Protein AF-A0A2V3PIK4-F1 (afdb_monomer)

Radius of gyration: 30.21 Å; Cα contacts (8 Å, |Δi|>4): 211; chains: 1; bounding box: 83×54×106 Å

Sequence (212 aa):
MTTNDSNKRKQQLPISPSSPLNPPKGDLRAKPRKQGIANPSPSGRLGGAHSSPSGRSGGAERLGGAAYTDIITTYLNNNNIPFCRQGVNKPLCILFEIGTATIYCLFDITEKMIMNWSLLSWAVPESRKAAITNLLTGINSGLKDGMFCVDEQTGCVAFSRTYMPPQDKAPDRQSIENFCRDVLEAMPLYHDKIWNIAFGSKNMRYKANVAR

Secondary structure (DSSP, 8-state):
-----------PPPPP-----PPP-----PPPPPP----------------------------HHHHHHHHHHHHHHHTT--EEE-STTSPEEEEEEETTEEEEEEEEE-SS-EEEEEEEEEEPPHHHHHHHHHHHHHHHTT-SS-EEEE-TTT-EEEEEEEE-PPTT----HHHHHHHHHHHHHHHHHHHHHHHHHHH-STT---------

pLDDT: mean 75.11, std 24.86, range [29.56, 98.5]

Nearest PDB structures (foldseek):
  2plg-assembly1_A  TM=6.518E-01  e=2.073E-04  Synechococcus elongatus
  3kxy-assembly1_G  TM=6.871E-01  e=8.624E-04  Pseudomonas aeruginosa
  2plg-assembly1_B  TM=6.640E-01  e=6.800E-04  Synechococcus elongatus
  4g6t-assembly1_A  TM=6.400E-01  e=5.436E-03  Pseudomonas syringae pv. tomato str. DC3000
  8q8o-assembly1_A-2  TM=5.501E-01  e=2.512E-03  Pseudomonas aeruginosa UCBPP-PA14

Mean predicted aligned error: 16.13 Å

Foldseek 3Di:
DDDDDDDDDDDDDDDDDDDDDDDDDDDDDDDDDDDDDDDDDDDDDDDDDDDDDDDPPDDPPLCQQVVLVVLLVVLCVVVVFDWDDPDDQGWIWGWDDAQPWIKTWTWRTDSFKTKIKIWIPDAFPPVLQVVLQVVQVVVVVPDPFWGWDQDPPRNTIMIMGMDGDDPPDHDDSVVSSVVSVCRVVVCNVCVVVSCCSRPNDPDDPDDDPPPD

Solvent-accessible surface area (backbone atoms only — not comparable to full-atom values): 13938 Å² total; per-residue (Å²): 134,84,90,88,79,89,87,88,80,88,81,82,85,84,81,87,84,90,83,85,84,81,80,85,86,77,88,76,83,87,78,86,80,82,87,86,82,89,85,84,86,88,89,87,88,82,87,85,84,88,80,89,73,96,69,83,81,72,79,84,63,86,50,40,28,64,52,52,48,54,50,50,53,50,50,32,57,79,68,73,49,69,68,48,64,82,51,98,88,43,45,40,39,31,69,52,77,56,94,95,41,40,37,45,35,36,39,44,66,42,64,67,37,40,37,39,45,32,34,45,74,53,58,55,47,77,96,32,42,69,62,50,51,54,50,34,53,61,50,42,75,71,46,93,69,54,45,54,48,67,38,84,87,70,37,13,47,31,40,36,41,73,49,68,72,63,86,98,54,75,89,55,62,68,62,52,52,49,50,52,50,54,61,70,45,50,58,68,75,46,41,66,63,54,46,36,66,60,73,47,79,88,76,81,84,82,75,88,80,76,83,127

Organism: NCBI:txid1605892

Structure (mmCIF, N/CA/C/O backbone):
data_AF-A0A2V3PIK4-F1
#
_entry.id   AF-A0A2V3PIK4-F1
#
loop_
_atom_site.group_PDB
_atom_site.id
_atom_site.type_symbol
_atom_site.label_atom_id
_atom_site.label_alt_id
_atom_site.label_comp_id
_atom_site.label_asym_id
_atom_site.label_entity_id
_atom_site.label_seq_id
_atom_site.pdbx_PDB_ins_code
_atom_site.Cartn_x
_atom_site.Cartn_y
_atom_site.Cartn_z
_atom_site.occupancy
_atom_site.B_iso_or_equiv
_atom_site.auth_seq_id
_atom_site.auth_comp_id
_atom_site.auth_asym_id
_atom_site.auth_atom_id
_atom_site.pdbx_PDB_model_num
ATOM 1 N N . MET A 1 1 ? -38.891 11.769 63.526 1.00 38.78 1 MET A N 1
ATOM 2 C CA . MET A 1 1 ? -38.020 11.964 64.704 1.00 38.78 1 MET A CA 1
ATOM 3 C C . MET A 1 1 ? -36.682 11.294 64.412 1.00 38.78 1 MET A C 1
ATOM 5 O O . MET A 1 1 ? -36.718 10.162 63.951 1.00 38.78 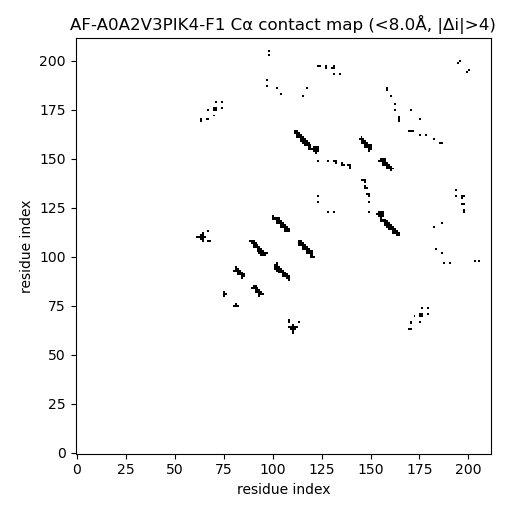1 MET A O 1
ATOM 9 N N . THR A 1 2 ? -35.587 12.052 64.613 1.00 45.00 2 THR A N 1
ATOM 10 C CA . THR A 1 2 ? -34.136 11.701 64.652 1.00 45.00 2 THR A CA 1
ATOM 11 C C . THR A 1 2 ? -33.536 10.996 63.416 1.00 45.00 2 THR A C 1
ATOM 13 O O . THR A 1 2 ? -33.843 9.835 63.191 1.00 45.00 2 THR A O 1
ATOM 16 N N . THR A 1 3 ? -32.852 11.642 62.452 1.00 41.44 3 THR A N 1
ATOM 17 C CA . THR A 1 3 ? -31.523 12.332 62.391 1.00 41.44 3 THR A CA 1
ATOM 18 C C . THR A 1 3 ? -30.280 11.465 62.647 1.00 41.44 3 THR A C 1
ATOM 20 O O . THR A 1 3 ? -30.269 10.700 63.605 1.00 41.44 3 THR A O 1
ATOM 23 N N . ASN A 1 4 ? -29.243 11.728 61.823 1.00 42.28 4 ASN A N 1
ATOM 24 C CA . ASN A 1 4 ? -27.796 11.418 61.923 1.00 42.28 4 ASN A CA 1
ATOM 25 C C . ASN A 1 4 ? -27.281 10.318 60.971 1.00 42.28 4 ASN A C 1
ATOM 27 O O . ASN A 1 4 ? -27.885 9.264 60.852 1.00 42.28 4 ASN A O 1
ATOM 31 N N . ASP A 1 5 ? -26.141 10.447 60.288 1.00 41.03 5 ASP A N 1
ATOM 32 C CA . ASP A 1 5 ? -25.259 11.588 60.025 1.00 41.03 5 ASP A CA 1
ATOM 33 C C . ASP A 1 5 ? -24.268 11.202 58.908 1.00 41.03 5 ASP A C 1
ATOM 35 O O . ASP A 1 5 ? -23.841 10.056 58.789 1.00 41.03 5 ASP A O 1
ATOM 39 N N . SER A 1 6 ? -23.912 12.205 58.112 1.00 41.25 6 SER A N 1
ATOM 40 C CA . SER A 1 6 ? -22.596 12.515 57.543 1.00 41.25 6 SER A CA 1
ATOM 41 C C . SER A 1 6 ? -21.506 11.432 57.432 1.00 41.25 6 SER A C 1
ATOM 43 O O . SER A 1 6 ? -20.895 11.038 58.421 1.00 41.25 6 SER A O 1
ATOM 45 N N . ASN A 1 7 ? -21.037 11.182 56.199 1.00 49.88 7 ASN A N 1
ATOM 46 C CA . ASN A 1 7 ? -19.590 11.262 55.955 1.00 49.88 7 ASN A CA 1
ATOM 47 C C . ASN A 1 7 ? -19.233 11.622 54.500 1.00 49.88 7 ASN A C 1
ATOM 49 O O . ASN A 1 7 ? -19.211 10.791 53.594 1.00 49.88 7 ASN A O 1
ATOM 53 N N . LYS A 1 8 ? -18.921 12.908 54.300 1.00 48.25 8 LYS A N 1
ATOM 54 C CA . LYS A 1 8 ? -18.218 13.449 53.133 1.00 48.25 8 LYS A CA 1
ATOM 55 C C . LYS A 1 8 ? -16.725 13.158 53.299 1.00 48.25 8 LYS A C 1
ATOM 57 O O . LYS A 1 8 ? -16.105 13.711 54.202 1.00 48.25 8 LYS A O 1
ATOM 62 N N . ARG A 1 9 ? -16.109 12.410 52.383 1.00 55.47 9 ARG A N 1
ATOM 63 C CA . ARG A 1 9 ? -14.652 12.463 52.176 1.00 55.47 9 ARG A CA 1
ATOM 64 C C . ARG A 1 9 ? -14.349 13.067 50.812 1.00 55.47 9 ARG A C 1
ATOM 66 O O . ARG A 1 9 ? -14.446 12.409 49.785 1.00 55.47 9 ARG A O 1
ATOM 73 N N . LYS A 1 10 ? -13.983 14.350 50.842 1.00 51.62 10 LYS A N 1
ATOM 74 C CA . LYS A 1 10 ? -13.190 15.010 49.803 1.00 51.62 10 LYS A CA 1
ATOM 75 C C . LYS A 1 10 ? -11.751 14.510 49.956 1.00 51.62 10 LYS A C 1
ATOM 77 O O . LYS A 1 10 ? -11.203 14.627 51.049 1.00 51.62 10 LYS A O 1
ATOM 82 N N . GLN A 1 11 ? -11.146 13.986 48.896 1.00 54.91 11 GLN A N 1
ATOM 83 C CA . GLN A 1 11 ? -9.692 13.855 48.818 1.00 54.91 11 GLN A CA 1
ATOM 84 C C . GLN A 1 11 ? -9.170 14.829 47.764 1.00 54.91 11 GLN A C 1
ATOM 86 O O . GLN A 1 11 ? -9.671 14.891 46.644 1.00 54.91 11 GLN A O 1
ATOM 91 N N . GLN A 1 12 ? -8.231 15.655 48.215 1.00 48.88 12 GLN A N 1
ATOM 92 C CA . GLN A 1 12 ? -7.522 16.681 47.467 1.00 48.88 12 GLN A CA 1
ATOM 93 C C . GLN A 1 12 ? -6.466 16.053 46.551 1.00 48.88 12 GLN A C 1
ATOM 95 O O . GLN A 1 12 ? -5.819 15.072 46.911 1.00 48.88 12 GLN A O 1
ATOM 100 N N . LEU A 1 13 ? -6.279 16.679 45.390 1.00 48.38 13 LEU A N 1
ATOM 101 C CA . LEU A 1 13 ? -5.136 16.501 44.497 1.00 48.38 13 LEU A CA 1
ATOM 102 C C . LEU A 1 13 ? -3.871 17.116 45.123 1.00 48.38 13 LEU A C 1
ATOM 104 O O . LEU A 1 13 ? -3.949 18.250 45.606 1.00 48.38 13 LEU A O 1
ATOM 108 N N . PRO A 1 14 ? -2.703 16.457 45.053 1.00 52.22 14 PRO A N 1
ATOM 109 C CA . PRO A 1 14 ? -1.425 17.128 45.207 1.00 52.22 14 PRO A CA 1
ATOM 110 C C . PRO A 1 14 ? -0.894 17.655 43.865 1.00 52.22 14 PRO A C 1
ATOM 112 O O . PRO A 1 14 ? -1.019 17.039 42.809 1.00 52.22 14 PRO A O 1
ATOM 115 N N . ILE A 1 15 ? -0.318 18.846 43.973 1.00 46.00 15 ILE A N 1
ATOM 116 C CA . ILE A 1 15 ? 0.220 19.727 42.941 1.00 46.00 15 ILE A CA 1
ATOM 117 C C . ILE A 1 15 ? 1.664 19.294 42.618 1.00 46.00 15 ILE A C 1
ATOM 119 O O . ILE A 1 15 ? 2.383 18.821 43.497 1.00 46.00 15 ILE A O 1
ATOM 123 N N . 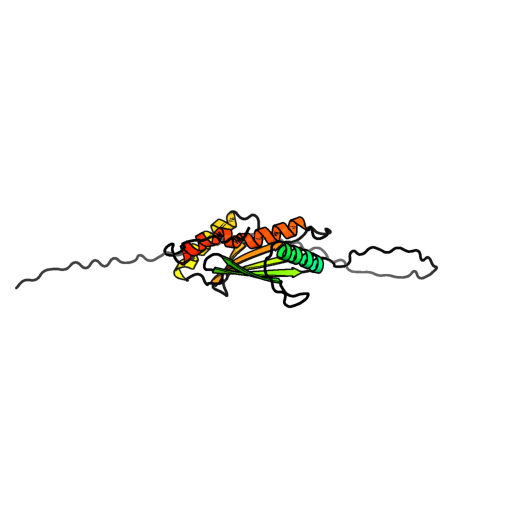SER A 1 16 ? 2.074 19.461 41.360 1.00 42.72 16 SER A N 1
ATOM 124 C CA . SER A 1 16 ? 3.407 19.181 40.802 1.00 42.72 16 SER A CA 1
ATOM 125 C C . SER A 1 16 ? 4.567 19.897 41.514 1.00 42.72 16 SER A C 1
ATOM 127 O O . SER A 1 16 ? 4.373 20.971 42.087 1.00 42.72 16 SER A O 1
ATOM 129 N N . PRO A 1 17 ? 5.808 19.428 41.283 1.00 48.41 17 PRO A N 1
ATOM 130 C CA . PRO A 1 17 ? 6.870 20.364 40.937 1.00 48.41 17 PRO A CA 1
ATOM 131 C C . PRO A 1 17 ? 7.578 20.031 39.616 1.00 48.41 17 PRO A C 1
ATOM 133 O O . PRO A 1 17 ? 7.911 18.897 39.284 1.00 48.41 17 PRO A O 1
ATOM 136 N N . SER A 1 18 ? 7.801 21.113 38.885 1.00 47.34 18 SER A N 1
ATOM 137 C CA . SER A 1 18 ? 8.623 21.326 37.701 1.00 47.34 18 SER A CA 1
ATOM 138 C C . SER A 1 18 ? 10.103 20.979 37.886 1.00 47.34 18 SER A C 1
ATOM 140 O O . SER A 1 18 ? 10.694 21.349 38.899 1.00 47.34 18 SER A O 1
ATOM 142 N N . SER A 1 19 ? 10.735 20.427 36.843 1.00 46.59 19 SER A N 1
ATOM 143 C CA . SER A 1 19 ? 12.128 20.742 36.479 1.00 46.59 19 SER A CA 1
ATOM 144 C C . SER A 1 19 ? 12.433 20.382 35.012 1.00 46.59 19 SER A C 1
ATOM 146 O O . SER A 1 19 ? 12.148 19.258 34.596 1.00 46.59 19 SER A O 1
ATOM 148 N N . PRO A 1 20 ? 13.014 21.308 34.225 1.00 42.34 20 PRO A N 1
ATOM 149 C CA . PRO A 1 20 ? 13.503 21.051 32.875 1.00 42.34 20 PRO A CA 1
ATOM 150 C C . PRO A 1 20 ? 14.949 20.530 32.906 1.00 42.34 20 PRO A C 1
ATOM 152 O O . PRO A 1 20 ? 15.829 21.159 33.493 1.00 42.34 20 PRO A O 1
ATOM 155 N N . LEU A 1 21 ? 15.219 19.407 32.235 1.00 41.72 21 LEU A N 1
ATOM 156 C CA . LEU A 1 21 ? 16.585 18.972 31.936 1.00 41.72 21 LEU A CA 1
ATOM 157 C C . LEU A 1 21 ? 17.027 19.553 30.587 1.00 41.72 21 LEU A C 1
ATOM 159 O O . LEU A 1 21 ? 16.578 19.111 29.532 1.00 41.72 21 LEU A O 1
ATOM 163 N N . ASN A 1 22 ? 17.950 20.513 30.631 1.00 45.81 22 ASN A N 1
ATOM 164 C CA . ASN A 1 22 ? 18.823 20.821 29.501 1.00 45.81 22 ASN A CA 1
ATOM 165 C C . ASN A 1 22 ? 19.974 19.802 29.462 1.00 45.81 22 ASN A C 1
ATOM 167 O O . ASN A 1 22 ? 20.659 19.645 30.474 1.00 45.81 22 ASN A O 1
ATOM 171 N N . PRO A 1 23 ? 20.281 19.191 28.308 1.00 48.91 23 PRO A N 1
ATOM 172 C CA . PRO A 1 23 ? 21.616 18.681 28.029 1.00 48.91 23 PRO A CA 1
ATOM 173 C C . PRO A 1 23 ? 22.506 19.753 27.353 1.00 48.91 23 PRO A C 1
ATOM 175 O O . PRO A 1 23 ? 22.003 20.654 26.675 1.00 48.91 23 PRO A O 1
ATOM 178 N N . PRO A 1 24 ? 23.836 19.681 27.545 1.00 48.00 24 PRO A N 1
ATOM 179 C CA . PRO A 1 24 ? 24.784 20.731 27.178 1.00 48.00 24 PRO A CA 1
ATOM 180 C C . PRO A 1 24 ? 25.020 20.810 25.664 1.00 48.00 24 PRO A C 1
ATOM 182 O O . PRO A 1 24 ? 25.289 19.804 25.008 1.00 48.00 24 PRO A O 1
ATOM 185 N N . LYS A 1 25 ? 25.008 22.030 25.111 1.00 42.44 25 LYS A N 1
ATOM 186 C CA . LYS A 1 25 ? 25.596 22.312 23.795 1.00 42.44 25 LYS A CA 1
ATOM 187 C C . LYS A 1 25 ? 27.111 22.411 23.957 1.00 42.44 25 LYS A C 1
ATOM 189 O O . LYS A 1 25 ? 27.622 23.415 24.440 1.00 42.44 25 LYS A O 1
ATOM 194 N N . GLY A 1 26 ? 27.808 21.343 23.584 1.00 36.56 26 GLY A N 1
ATOM 195 C CA . GLY A 1 26 ? 29.249 21.365 23.374 1.00 36.56 26 GLY A CA 1
ATOM 196 C C . GLY A 1 26 ? 29.584 22.049 22.050 1.00 36.56 26 GLY A C 1
ATOM 197 O O . GLY A 1 26 ? 29.125 21.622 20.991 1.00 36.56 26 GLY A O 1
ATOM 198 N N . ASP A 1 27 ? 30.395 23.099 22.131 1.00 43.44 27 ASP A N 1
ATOM 199 C CA . ASP A 1 27 ? 31.086 23.726 21.009 1.00 43.44 27 ASP A CA 1
ATOM 200 C C . ASP A 1 27 ? 32.158 22.789 20.443 1.00 43.44 27 ASP A C 1
ATOM 202 O O . ASP A 1 27 ? 33.122 22.453 21.131 1.00 43.44 27 ASP A O 1
ATOM 206 N N . LEU A 1 28 ? 32.060 22.444 19.157 1.00 45.81 28 LEU A N 1
ATOM 207 C CA . LEU A 1 28 ? 33.195 21.947 18.377 1.00 45.81 28 LEU A CA 1
ATOM 208 C C . LEU A 1 28 ? 33.214 22.590 16.983 1.00 45.81 28 LEU A C 1
ATOM 210 O O . LEU A 1 28 ? 32.631 22.102 16.022 1.00 45.81 28 LEU A O 1
ATOM 214 N N . ARG A 1 29 ? 33.938 23.715 16.920 1.00 39.88 29 ARG A N 1
ATOM 215 C CA . ARG A 1 29 ? 34.810 24.180 15.825 1.00 39.88 29 ARG A CA 1
ATOM 216 C C . ARG A 1 29 ? 34.450 23.737 14.397 1.00 39.88 29 ARG A C 1
ATOM 218 O O . ARG A 1 29 ? 34.918 22.710 13.908 1.00 39.88 29 ARG A O 1
ATOM 225 N N . ALA A 1 30 ? 33.830 24.650 13.655 1.00 38.44 30 ALA A N 1
ATOM 226 C CA . ALA A 1 30 ? 33.964 24.707 12.203 1.00 38.44 30 ALA A CA 1
ATOM 227 C C . ALA A 1 30 ? 35.357 25.251 11.819 1.00 38.44 30 ALA A C 1
ATOM 229 O O . ALA A 1 30 ? 35.763 26.321 12.273 1.00 38.44 30 ALA A O 1
ATOM 230 N N . LYS A 1 31 ? 36.099 24.529 10.968 1.00 50.50 31 LYS A N 1
ATOM 231 C CA . LYS A 1 31 ? 37.259 25.073 10.239 1.00 50.50 31 LYS A CA 1
ATOM 232 C C . LYS A 1 31 ? 36.799 25.535 8.848 1.00 50.50 31 LYS A C 1
ATOM 234 O O . LYS A 1 31 ? 36.182 24.734 8.148 1.00 50.50 31 LYS A O 1
ATOM 239 N N . PRO A 1 32 ? 37.137 26.755 8.397 1.00 46.75 32 PRO A N 1
ATOM 240 C CA . PRO A 1 32 ? 36.895 27.173 7.022 1.00 46.75 32 PRO A CA 1
ATOM 241 C C . PRO A 1 32 ? 37.948 26.562 6.085 1.00 46.75 32 PRO A C 1
ATOM 243 O O . PRO A 1 32 ? 39.155 26.666 6.325 1.00 46.75 32 PRO A O 1
ATOM 246 N N . ARG A 1 33 ? 37.501 25.919 5.000 1.00 39.00 33 ARG A N 1
ATOM 247 C CA . ARG A 1 33 ? 38.379 25.474 3.910 1.00 39.00 33 ARG A CA 1
ATOM 248 C C . ARG A 1 33 ? 38.561 26.640 2.935 1.00 39.00 33 ARG A C 1
ATOM 250 O O . ARG A 1 33 ? 37.590 27.247 2.497 1.00 39.00 33 ARG A O 1
ATOM 257 N N . LYS A 1 34 ? 39.828 26.967 2.680 1.00 48.44 34 LYS A N 1
ATOM 258 C CA . LYS A 1 34 ? 40.305 28.114 1.903 1.00 48.44 34 LYS A CA 1
ATOM 259 C C . LYS A 1 34 ? 39.722 28.158 0.488 1.00 48.44 34 LYS A C 1
ATOM 261 O O . LYS A 1 34 ? 39.719 27.154 -0.218 1.00 48.44 34 LYS A O 1
ATOM 266 N N . GLN A 1 35 ? 39.326 29.366 0.096 1.00 35.09 35 GLN A N 1
ATOM 267 C CA . GLN A 1 35 ? 39.164 29.807 -1.283 1.00 35.09 35 GLN A CA 1
ATOM 268 C C . GLN A 1 35 ? 40.539 29.904 -1.962 1.00 35.09 35 GLN A C 1
ATOM 270 O O . GLN A 1 35 ? 41.502 30.377 -1.359 1.00 35.09 35 GLN A O 1
ATOM 275 N N . GLY A 1 36 ? 40.602 29.493 -3.225 1.00 36.72 36 GLY A N 1
ATOM 276 C CA . GLY A 1 36 ? 41.657 29.845 -4.167 1.00 36.72 36 GLY A CA 1
ATOM 277 C C . GLY A 1 36 ? 41.001 30.079 -5.524 1.00 36.72 36 GLY A C 1
ATOM 278 O O . GLY A 1 36 ? 40.430 29.154 -6.093 1.00 36.72 36 GLY A O 1
ATOM 279 N N . ILE A 1 37 ? 41.024 31.329 -5.982 1.00 36.94 37 ILE A N 1
ATOM 280 C CA . ILE A 1 37 ? 40.560 31.789 -7.295 1.00 36.94 37 ILE A CA 1
ATOM 281 C C . ILE A 1 37 ? 41.788 32.298 -8.065 1.00 36.94 37 ILE A C 1
ATOM 283 O O . ILE A 1 37 ? 42.692 32.862 -7.448 1.00 36.94 37 ILE A O 1
ATOM 287 N N . ALA A 1 38 ? 41.708 32.170 -9.398 1.00 32.56 38 ALA A N 1
ATOM 288 C CA . ALA A 1 38 ? 42.515 32.791 -10.463 1.00 32.56 38 ALA A CA 1
ATOM 289 C C . ALA A 1 38 ? 43.780 31.990 -10.870 1.00 32.56 38 ALA A C 1
ATOM 291 O O . ALA A 1 38 ? 44.519 31.536 -10.010 1.00 32.56 38 ALA A O 1
ATOM 292 N N . ASN A 1 39 ? 44.127 31.790 -12.153 1.00 35.56 39 ASN A N 1
ATOM 293 C CA . ASN A 1 39 ? 43.787 32.546 -13.372 1.00 35.56 39 ASN A CA 1
ATOM 294 C C . ASN A 1 39 ? 44.166 31.733 -14.670 1.00 35.56 39 ASN A C 1
ATOM 296 O O . ASN A 1 39 ? 44.365 30.528 -14.539 1.00 35.56 39 ASN A O 1
ATOM 300 N N . PRO A 1 40 ? 44.217 32.281 -15.912 1.00 40.97 40 PRO A N 1
ATOM 301 C CA . PRO A 1 40 ? 43.362 31.883 -17.043 1.00 40.97 40 PRO A CA 1
ATOM 302 C C . PRO A 1 40 ? 44.066 31.183 -18.246 1.00 40.97 40 PRO A C 1
ATOM 304 O O . PRO A 1 40 ? 45.288 31.132 -18.339 1.00 40.97 40 PRO A O 1
ATOM 307 N N . SER A 1 41 ? 43.248 30.687 -19.193 1.00 36.81 41 SER A N 1
ATOM 308 C CA . SER A 1 41 ? 43.535 30.305 -20.608 1.00 36.81 41 SER A CA 1
ATOM 309 C C . SER A 1 41 ? 44.299 31.398 -21.405 1.00 36.81 41 SER A C 1
ATOM 311 O O . SER A 1 41 ? 44.226 32.541 -20.946 1.00 36.81 41 SER A O 1
ATOM 313 N N . PRO A 1 42 ? 44.920 31.178 -22.611 1.00 45.69 42 PRO A N 1
ATOM 314 C CA . PRO A 1 42 ? 44.377 30.383 -23.743 1.00 45.69 42 PRO A CA 1
ATOM 315 C C . PRO A 1 42 ? 45.356 29.768 -24.796 1.00 45.69 42 PRO A C 1
ATOM 317 O O . PRO A 1 42 ? 46.553 30.030 -24.810 1.00 45.69 42 PRO A O 1
ATOM 320 N N . SER A 1 43 ? 44.758 29.072 -25.782 1.00 36.62 43 SER A N 1
ATOM 321 C CA . SER A 1 43 ? 45.166 28.934 -27.207 1.00 36.62 43 SER A CA 1
ATOM 322 C C . SER A 1 43 ? 45.625 27.550 -27.683 1.00 36.62 43 SER A C 1
ATOM 324 O O . SER A 1 43 ? 46.588 26.983 -27.185 1.00 36.62 43 SER A O 1
ATOM 326 N N . GLY A 1 44 ? 44.966 27.061 -28.741 1.00 31.41 44 GLY A N 1
ATOM 327 C CA . GLY A 1 44 ? 45.383 25.888 -29.514 1.00 31.41 44 GLY A CA 1
ATOM 328 C C . GLY A 1 44 ? 44.281 25.369 -30.440 1.00 31.41 44 GLY A C 1
ATOM 329 O O . GLY A 1 44 ? 43.577 24.425 -30.109 1.00 31.41 44 GLY A O 1
ATOM 330 N N . ARG A 1 45 ? 44.103 26.023 -31.590 1.00 39.12 45 ARG A N 1
ATOM 331 C CA . ARG A 1 45 ? 43.203 25.649 -32.697 1.00 39.12 45 ARG A CA 1
ATOM 332 C C . ARG A 1 45 ? 43.999 24.791 -33.697 1.00 39.12 45 ARG A C 1
ATOM 334 O O . ARG A 1 45 ? 45.133 25.175 -33.960 1.00 39.12 45 ARG A O 1
ATOM 341 N N . LEU A 1 46 ? 43.401 23.734 -34.281 1.00 35.38 46 LEU A N 1
ATOM 342 C CA . LEU A 1 46 ? 43.415 23.352 -35.723 1.00 35.38 46 LEU A CA 1
ATOM 343 C C . LEU A 1 46 ? 43.303 21.829 -36.001 1.00 35.38 46 LEU A C 1
ATOM 345 O O . LEU A 1 46 ? 44.059 21.047 -35.443 1.00 35.38 46 LEU A O 1
ATOM 349 N N . GLY A 1 47 ? 42.438 21.492 -36.980 1.00 29.56 47 GLY A N 1
ATOM 350 C CA . GLY A 1 47 ? 42.459 20.294 -37.854 1.00 29.56 47 GLY A CA 1
ATOM 351 C C . GLY A 1 47 ? 41.953 18.986 -37.228 1.00 29.56 47 GLY A C 1
ATOM 352 O O . GLY A 1 47 ? 42.334 18.656 -36.122 1.00 29.56 47 GLY A O 1
ATOM 353 N N . GLY A 1 48 ? 41.095 18.156 -37.824 1.00 30.23 48 GLY A N 1
ATOM 354 C CA . GLY A 1 48 ? 40.685 17.977 -39.216 1.00 30.23 48 GLY A CA 1
ATOM 355 C C . GLY A 1 48 ? 40.738 16.474 -39.557 1.00 30.23 48 GLY A C 1
ATOM 356 O O . GLY A 1 48 ? 41.709 15.818 -39.208 1.00 30.23 48 GLY A O 1
ATOM 357 N N . ALA A 1 49 ? 39.720 15.986 -40.279 1.00 31.81 49 ALA A N 1
ATOM 358 C CA . ALA A 1 49 ? 39.615 14.692 -40.980 1.00 31.81 49 ALA A CA 1
ATOM 359 C C . ALA A 1 49 ? 39.009 13.458 -40.256 1.00 31.81 49 ALA A C 1
ATOM 361 O O . ALA A 1 49 ? 39.627 12.786 -39.441 1.00 31.81 49 ALA A O 1
ATOM 362 N N . HIS A 1 50 ? 37.774 13.160 -40.686 1.00 40.06 50 HIS A N 1
ATOM 363 C CA . HIS A 1 50 ? 37.226 11.864 -41.114 1.00 40.06 50 HIS A CA 1
ATOM 364 C C . HIS A 1 50 ? 37.675 10.565 -40.427 1.00 40.06 50 HIS A C 1
ATOM 366 O O . HIS A 1 50 ? 38.718 10.008 -40.752 1.00 40.06 50 HIS A O 1
ATOM 372 N N . SER A 1 51 ? 36.740 9.940 -39.706 1.00 32.56 51 SER A N 1
ATOM 373 C CA . SER A 1 51 ? 36.366 8.534 -39.941 1.00 32.56 51 SER A CA 1
ATOM 374 C C . SER A 1 51 ? 34.966 8.278 -39.371 1.00 32.56 51 SER A C 1
ATOM 376 O O . SER A 1 51 ? 34.763 8.361 -38.164 1.00 32.56 51 SER A O 1
ATOM 378 N N . SER A 1 52 ? 33.991 7.943 -40.218 1.00 41.94 52 SER A N 1
ATOM 379 C CA . SER A 1 52 ? 32.896 7.083 -39.761 1.00 41.94 52 SER A CA 1
ATOM 380 C C . SER A 1 52 ? 33.431 5.655 -39.764 1.00 41.94 52 SER A C 1
ATOM 382 O O . SER A 1 52 ? 33.932 5.197 -40.790 1.00 41.94 52 SER A O 1
ATOM 384 N N . PRO A 1 53 ? 33.329 4.958 -38.629 1.00 37.50 53 PRO A N 1
ATOM 385 C CA . PRO A 1 53 ? 32.613 3.696 -38.672 1.00 37.50 53 PRO A CA 1
ATOM 386 C C . PRO A 1 53 ? 31.627 3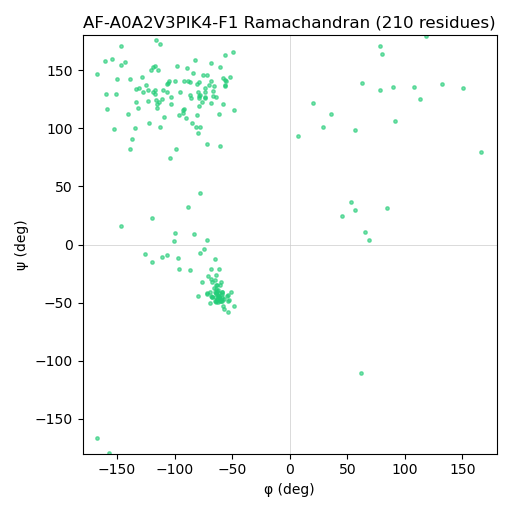.586 -37.506 1.00 37.50 53 PRO A C 1
ATOM 388 O O . PRO A 1 53 ? 31.937 3.883 -36.356 1.00 37.50 53 PRO A O 1
ATOM 391 N N . SER A 1 54 ? 30.414 3.158 -37.852 1.00 46.69 54 SER A N 1
ATOM 392 C CA . SER A 1 54 ? 29.547 2.283 -37.057 1.00 46.69 54 SER A CA 1
ATOM 393 C C . SER A 1 54 ? 30.027 1.969 -35.634 1.00 46.69 54 SER A C 1
ATOM 395 O O . SER A 1 54 ? 30.720 0.984 -35.391 1.00 46.69 54 SER A O 1
ATOM 397 N N . GLY A 1 55 ? 29.559 2.776 -34.690 1.00 33.38 55 GLY A N 1
ATOM 398 C CA . GLY A 1 55 ? 29.558 2.479 -33.268 1.00 33.38 55 GLY A CA 1
ATOM 399 C C . GLY A 1 55 ? 28.231 2.948 -32.702 1.00 33.38 55 GLY A C 1
ATOM 400 O O . GLY A 1 55 ? 28.135 4.052 -32.175 1.00 33.38 55 GLY A O 1
ATOM 401 N N . ARG A 1 56 ? 27.185 2.124 -32.849 1.00 44.53 56 ARG A N 1
ATOM 402 C CA . ARG A 1 56 ? 25.992 2.208 -32.001 1.00 44.53 56 ARG A CA 1
ATOM 403 C C . ARG A 1 56 ? 26.456 1.969 -30.559 1.00 44.53 56 ARG A C 1
ATOM 405 O O . ARG A 1 56 ? 26.422 0.845 -30.077 1.00 44.53 56 ARG A O 1
ATOM 412 N N . SER A 1 57 ? 26.913 3.023 -29.894 1.00 43.31 57 SER A N 1
ATOM 413 C CA . SER A 1 57 ? 26.791 3.140 -28.446 1.00 43.31 57 SER A CA 1
ATOM 414 C C . SER A 1 57 ? 25.299 3.405 -28.220 1.00 43.31 57 SER A C 1
ATOM 416 O O . SER A 1 57 ? 24.812 4.508 -28.413 1.00 43.31 57 SER A O 1
ATOM 418 N N . GLY A 1 58 ? 24.468 2.374 -28.120 1.00 35.12 58 GLY A N 1
ATOM 419 C CA . GLY A 1 58 ? 24.547 1.451 -27.000 1.00 35.12 58 GLY A CA 1
ATOM 420 C C . GLY A 1 58 ? 23.755 1.995 -25.812 1.00 35.12 58 GLY A C 1
ATOM 421 O O . GLY A 1 58 ? 24.150 1.776 -24.681 1.00 35.12 58 GLY A O 1
ATOM 422 N N . GLY A 1 59 ? 22.675 2.746 -26.063 1.00 37.84 59 GLY A N 1
ATOM 423 C CA . GLY A 1 59 ? 21.362 2.419 -25.503 1.00 37.84 59 GLY A CA 1
ATOM 424 C C . GLY A 1 59 ? 21.248 2.295 -23.985 1.00 37.84 59 GLY A C 1
ATOM 425 O O . GLY A 1 59 ? 20.380 1.568 -23.519 1.00 37.84 59 GLY A O 1
ATOM 426 N N . ALA A 1 60 ? 22.052 3.009 -23.198 1.00 40.50 60 ALA A N 1
ATOM 427 C CA . ALA A 1 60 ? 21.742 3.271 -21.792 1.00 40.50 60 ALA A CA 1
ATOM 428 C C . ALA A 1 60 ? 20.678 4.386 -21.693 1.00 40.50 60 ALA A C 1
ATOM 430 O O . ALA A 1 60 ? 20.806 5.355 -20.948 1.00 40.50 60 ALA A O 1
ATOM 431 N N . GLU A 1 61 ? 19.645 4.316 -22.529 1.00 45.31 61 GLU A N 1
ATOM 432 C CA . GLU A 1 61 ? 18.581 5.307 -22.579 1.00 45.31 61 GLU A CA 1
ATOM 433 C C . GLU A 1 61 ? 17.553 4.950 -21.512 1.00 45.31 61 GLU A C 1
ATOM 435 O O . GLU A 1 61 ? 16.808 4.011 -21.700 1.00 45.31 61 GLU A O 1
ATOM 440 N N . ARG A 1 62 ? 17.514 5.671 -20.387 1.00 49.38 62 ARG A N 1
ATOM 441 C CA . ARG A 1 62 ? 16.276 6.113 -19.695 1.00 49.38 62 ARG A CA 1
ATOM 442 C C . ARG A 1 62 ? 15.121 5.105 -19.478 1.00 49.38 62 ARG A C 1
ATOM 444 O O . ARG A 1 62 ? 13.979 5.512 -19.294 1.00 49.38 62 ARG A O 1
ATOM 451 N N . LEU A 1 63 ? 15.385 3.801 -19.446 1.00 55.75 63 LEU A N 1
ATOM 452 C CA . LEU A 1 63 ? 14.343 2.764 -19.448 1.00 55.75 63 LEU A CA 1
ATOM 453 C C . LEU A 1 63 ? 13.654 2.548 -18.094 1.00 55.75 63 LEU A C 1
ATOM 455 O O . LEU A 1 63 ? 12.675 1.812 -18.040 1.00 55.75 63 LEU A O 1
ATOM 459 N N . GLY A 1 64 ? 14.128 3.170 -17.009 1.00 68.81 64 GLY A N 1
ATOM 460 C CA . GLY A 1 64 ? 13.726 2.810 -15.646 1.00 68.81 64 GLY A CA 1
ATOM 461 C C . GLY A 1 64 ? 12.210 2.802 -15.432 1.00 68.81 64 GLY A C 1
ATOM 462 O O . GLY A 1 64 ? 11.639 1.762 -15.123 1.00 68.81 64 GLY A O 1
ATOM 463 N N . GLY A 1 65 ? 11.538 3.934 -15.668 1.00 83.00 65 GLY A N 1
ATOM 464 C CA . GLY A 1 65 ? 10.124 4.101 -15.305 1.00 83.00 65 GLY A CA 1
ATOM 465 C C . GLY A 1 65 ? 9.170 3.235 -16.130 1.00 83.00 65 GLY A C 1
ATOM 466 O O . GLY A 1 65 ? 8.277 2.588 -15.579 1.00 83.00 65 GLY A O 1
ATOM 467 N N . ALA A 1 66 ? 9.385 3.181 -17.449 1.00 86.94 66 ALA A N 1
ATOM 468 C CA . ALA A 1 66 ? 8.594 2.340 -18.345 1.00 86.94 66 ALA A CA 1
ATOM 469 C C . ALA A 1 66 ? 8.809 0.851 -18.036 1.00 86.94 66 ALA A C 1
ATO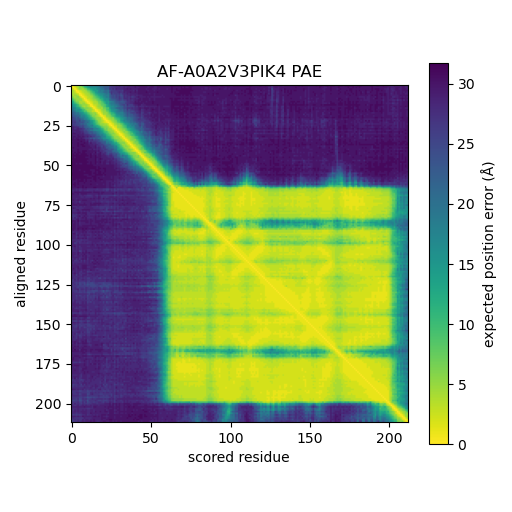M 471 O O . ALA A 1 66 ? 7.835 0.124 -17.866 1.00 86.94 66 ALA A O 1
ATOM 472 N N . ALA A 1 67 ? 10.061 0.423 -17.838 1.00 88.88 67 ALA A N 1
ATOM 473 C CA . ALA A 1 67 ? 10.376 -0.964 -17.513 1.00 88.88 67 ALA A CA 1
ATOM 474 C C . ALA A 1 67 ? 9.798 -1.402 -16.156 1.00 88.88 67 ALA A C 1
ATOM 476 O O . ALA A 1 67 ? 9.237 -2.493 -16.070 1.00 88.88 67 ALA A O 1
ATOM 477 N N . TYR A 1 68 ? 9.863 -0.568 -15.105 1.00 90.88 68 TYR A N 1
ATOM 478 C CA . TYR A 1 68 ? 9.186 -0.872 -13.834 1.00 90.88 68 TYR A CA 1
ATOM 479 C C . TYR A 1 68 ? 7.682 -1.039 -14.041 1.00 90.88 68 TYR A C 1
ATOM 481 O O . TYR A 1 68 ? 7.090 -1.985 -13.528 1.00 90.88 68 TYR A O 1
ATOM 489 N N . THR A 1 69 ? 7.069 -0.138 -14.810 1.00 92.00 69 THR A N 1
ATOM 490 C CA . THR A 1 69 ? 5.629 -0.181 -15.077 1.00 92.00 69 THR A CA 1
ATOM 491 C C . THR A 1 69 ? 5.234 -1.451 -15.822 1.00 92.00 69 THR A C 1
ATOM 493 O O . THR A 1 69 ? 4.257 -2.100 -15.448 1.00 92.00 69 THR A O 1
ATOM 496 N N . ASP A 1 70 ? 5.999 -1.847 -16.834 1.00 92.19 70 ASP A N 1
ATOM 497 C CA . ASP A 1 70 ? 5.734 -3.057 -17.612 1.00 92.19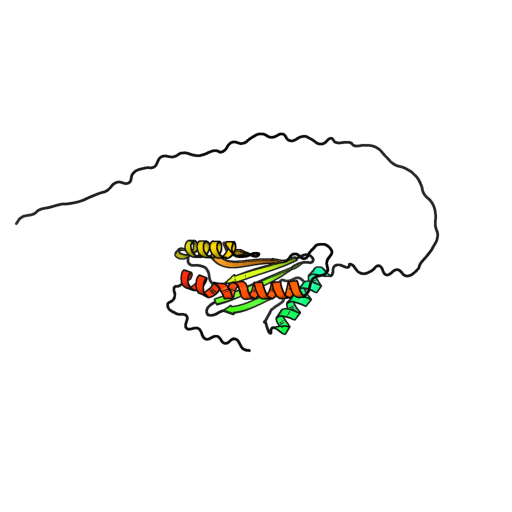 70 ASP A CA 1
ATOM 498 C C . ASP A 1 70 ? 5.875 -4.316 -16.749 1.00 92.19 70 ASP A C 1
ATOM 500 O O . ASP A 1 70 ? 5.026 -5.208 -16.812 1.00 92.19 70 ASP A O 1
ATOM 504 N N . ILE A 1 71 ? 6.885 -4.372 -15.875 1.00 94.38 71 ILE A N 1
ATOM 505 C CA . ILE A 1 71 ? 7.063 -5.487 -14.935 1.00 94.38 71 ILE A CA 1
ATOM 506 C C . ILE A 1 71 ? 5.890 -5.562 -13.948 1.00 94.38 71 ILE A C 1
ATOM 508 O O . ILE A 1 71 ? 5.302 -6.631 -13.787 1.00 94.38 71 ILE A O 1
ATOM 512 N N . ILE A 1 72 ? 5.511 -4.440 -13.325 1.00 95.19 72 ILE A N 1
ATOM 513 C CA . ILE A 1 72 ? 4.409 -4.398 -12.350 1.00 95.19 72 ILE A CA 1
ATOM 514 C C . ILE A 1 72 ? 3.085 -4.779 -13.021 1.00 95.19 72 ILE A C 1
ATOM 516 O O . ILE A 1 72 ? 2.362 -5.630 -12.516 1.00 95.19 72 ILE A O 1
ATOM 520 N N . THR A 1 73 ? 2.761 -4.201 -14.176 1.00 94.94 73 THR A N 1
ATOM 521 C CA . THR A 1 73 ? 1.502 -4.509 -14.878 1.00 94.94 73 THR A CA 1
ATOM 522 C C . THR A 1 73 ? 1.451 -5.956 -15.366 1.00 94.94 73 THR A C 1
ATOM 524 O O . THR A 1 73 ? 0.408 -6.596 -15.251 1.00 94.94 73 THR A O 1
ATOM 527 N N . THR A 1 74 ? 2.574 -6.511 -15.832 1.00 96.25 74 THR A N 1
ATOM 528 C CA . THR A 1 74 ? 2.681 -7.939 -16.172 1.00 96.25 74 THR A CA 1
ATOM 529 C C . THR A 1 74 ? 2.433 -8.817 -14.950 1.00 96.25 74 THR A C 1
ATOM 531 O O . THR A 1 74 ? 1.669 -9.777 -15.034 1.00 96.25 74 THR A O 1
ATOM 534 N N . TYR A 1 75 ? 3.024 -8.478 -13.801 1.00 96.81 75 TYR A N 1
ATOM 535 C CA . TYR A 1 75 ? 2.784 -9.185 -12.545 1.00 96.81 75 TYR A CA 1
ATOM 536 C C . TYR A 1 75 ? 1.301 -9.159 -12.151 1.00 96.81 75 TYR A C 1
ATOM 538 O O . TYR A 1 75 ? 0.730 -10.210 -11.863 1.00 96.81 75 TYR A O 1
ATOM 546 N N . LEU A 1 76 ? 0.660 -7.988 -12.186 1.00 96.25 76 LEU A N 1
ATOM 547 C CA . LEU A 1 76 ? -0.756 -7.842 -11.834 1.00 96.25 76 LEU A CA 1
ATOM 548 C C . LEU A 1 76 ? -1.661 -8.651 -12.773 1.00 96.25 76 LEU A C 1
ATOM 550 O O . LEU A 1 76 ? -2.523 -9.386 -12.297 1.00 96.25 76 LEU A O 1
ATOM 554 N N . ASN A 1 77 ? -1.414 -8.594 -14.085 1.00 96.69 77 ASN A N 1
ATOM 555 C CA . ASN A 1 77 ? -2.155 -9.378 -15.076 1.00 96.69 77 ASN A CA 1
ATOM 556 C C . ASN A 1 77 ? -1.994 -10.889 -14.857 1.00 96.69 77 ASN A C 1
ATOM 558 O O . ASN A 1 77 ? -2.985 -11.612 -14.838 1.00 96.69 77 ASN A O 1
ATOM 562 N N . ASN A 1 78 ? -0.765 -11.366 -14.635 1.00 97.38 78 ASN A N 1
ATOM 563 C CA . ASN A 1 78 ? -0.493 -12.790 -14.414 1.00 97.38 78 ASN A CA 1
ATOM 564 C C . ASN A 1 78 ? -1.151 -13.336 -13.138 1.00 97.38 78 ASN A C 1
ATOM 566 O O . ASN A 1 78 ? -1.426 -14.529 -13.060 1.00 97.38 78 ASN A O 1
ATOM 570 N N . ASN A 1 79 ? -1.402 -12.473 -12.150 1.00 95.62 79 ASN A N 1
ATOM 571 C CA . ASN A 1 79 ? -2.068 -12.830 -10.897 1.00 95.62 79 ASN A CA 1
ATOM 572 C C . ASN A 1 79 ? -3.560 -12.450 -10.882 1.00 95.62 79 ASN A C 1
ATOM 574 O O . ASN A 1 79 ? -4.194 -12.529 -9.834 1.00 95.62 79 ASN A O 1
ATOM 578 N N . ASN A 1 80 ? -4.128 -12.040 -12.024 1.00 95.50 80 ASN A N 1
ATOM 579 C CA . ASN A 1 80 ? -5.523 -11.604 -12.156 1.00 95.50 80 ASN A CA 1
ATOM 580 C C . A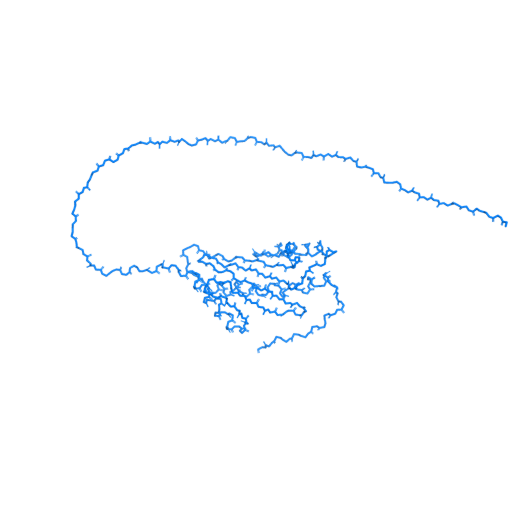SN A 1 80 ? -5.922 -10.502 -11.157 1.00 95.50 80 ASN A C 1
ATOM 582 O O . ASN A 1 80 ? -7.043 -10.490 -10.650 1.00 95.50 80 ASN A O 1
ATOM 586 N N . ILE A 1 81 ? -5.008 -9.575 -10.864 1.00 93.88 81 ILE A N 1
ATOM 587 C CA . ILE A 1 81 ? -5.235 -8.468 -9.934 1.00 93.88 81 ILE A CA 1
ATOM 588 C C . ILE A 1 81 ? -5.727 -7.258 -10.735 1.00 93.88 81 ILE A C 1
ATOM 590 O O . ILE A 1 81 ? -4.954 -6.710 -11.526 1.00 93.88 81 ILE A O 1
ATOM 594 N N . PRO A 1 82 ? -6.983 -6.808 -10.555 1.00 93.12 82 PRO A N 1
ATOM 595 C CA . PRO A 1 82 ? -7.500 -5.651 -11.273 1.00 93.12 82 PRO A CA 1
ATOM 596 C C . PRO A 1 82 ? -6.765 -4.373 -10.870 1.00 93.12 82 PRO A C 1
ATOM 598 O O . PRO A 1 82 ? -6.554 -4.103 -9.688 1.00 93.12 82 PRO A O 1
ATOM 601 N N . PHE A 1 83 ? -6.422 -3.548 -11.853 1.00 94.75 83 PHE A N 1
ATOM 602 C CA . PHE A 1 83 ? -5.804 -2.249 -11.622 1.00 94.75 83 PHE A CA 1
ATOM 603 C C . PHE A 1 83 ? -6.312 -1.225 -12.633 1.00 94.75 83 PHE A C 1
ATOM 605 O O . PHE A 1 83 ? -6.765 -1.570 -13.725 1.00 94.75 83 PHE A O 1
ATOM 612 N N . CYS A 1 84 ? -6.223 0.053 -12.280 1.00 93.56 84 CYS A N 1
ATOM 613 C CA . CYS A 1 84 ? -6.464 1.153 -13.198 1.00 93.56 84 CYS A CA 1
ATOM 614 C C . CYS A 1 84 ? -5.219 2.036 -13.319 1.00 93.56 84 CYS A C 1
ATOM 616 O O . CYS A 1 84 ? -4.406 2.159 -12.402 1.00 93.56 84 CYS A O 1
ATOM 618 N N . ARG A 1 85 ? -5.057 2.643 -14.495 1.00 85.62 85 ARG A N 1
ATOM 619 C CA . ARG A 1 85 ? -3.943 3.537 -14.816 1.00 85.62 85 ARG A CA 1
ATOM 620 C C . ARG A 1 85 ? -4.501 4.782 -15.483 1.00 85.62 85 ARG A C 1
ATOM 622 O O . ARG A 1 85 ? -5.127 4.686 -16.534 1.00 85.62 85 ARG A O 1
ATOM 629 N N . GLN A 1 86 ? -4.239 5.957 -14.915 1.00 77.19 86 GLN A N 1
ATOM 630 C CA . GLN A 1 86 ? -4.721 7.235 -15.465 1.00 77.19 86 GLN A CA 1
ATOM 631 C C . GLN A 1 86 ? -3.759 7.860 -16.498 1.00 77.19 86 GLN A C 1
ATOM 633 O O . GLN A 1 86 ? -3.639 9.078 -16.596 1.00 77.19 86 GLN A O 1
ATOM 638 N N . GLY A 1 87 ? -3.040 7.044 -17.272 1.00 73.44 87 GLY A N 1
ATOM 639 C CA . GLY A 1 87 ? -2.085 7.500 -18.290 1.00 73.44 87 GLY A CA 1
ATOM 640 C C . GLY A 1 87 ? -0.640 7.062 -18.044 1.00 73.44 87 GLY A C 1
ATOM 641 O O . GLY A 1 87 ? -0.324 6.375 -17.074 1.00 73.44 87 GLY A O 1
ATOM 642 N N . VAL A 1 88 ? 0.255 7.444 -18.961 1.00 64.94 88 VAL A N 1
ATOM 643 C CA . VAL A 1 88 ? 1.606 6.861 -19.076 1.00 64.94 88 VAL A CA 1
ATOM 644 C C . VAL A 1 88 ? 2.499 7.152 -17.857 1.00 64.94 88 VAL A C 1
ATOM 646 O O . VAL A 1 88 ? 3.270 6.287 -17.465 1.00 64.94 88 VAL A O 1
ATOM 649 N N . ASN A 1 89 ? 2.318 8.291 -17.184 1.00 69.06 89 ASN A N 1
ATOM 650 C CA . ASN A 1 89 ? 3.114 8.696 -16.011 1.00 69.06 89 ASN A CA 1
ATOM 651 C C . ASN A 1 89 ? 2.260 8.896 -14.752 1.00 69.06 89 ASN A C 1
ATOM 653 O O . ASN A 1 89 ? 2.600 9.699 -13.886 1.00 69.06 89 ASN A O 1
ATOM 657 N N . LYS A 1 90 ? 1.083 8.268 -14.697 1.00 82.00 90 LYS A N 1
ATOM 658 C CA . LYS A 1 90 ? 0.224 8.331 -13.515 1.00 82.00 90 LYS A CA 1
ATOM 659 C C . LYS A 1 90 ? 0.427 7.092 -12.652 1.00 82.00 90 LYS A C 1
ATOM 661 O O . LYS A 1 90 ? 0.756 6.040 -13.206 1.00 82.00 90 LYS A O 1
ATOM 666 N N . PRO A 1 91 ? 0.182 7.208 -11.337 1.00 86.75 91 PRO A N 1
ATOM 667 C CA . PRO A 1 91 ? 0.214 6.060 -10.453 1.00 86.75 91 PRO A CA 1
ATOM 668 C C . PRO A 1 91 ? -0.671 4.924 -10.970 1.00 86.75 91 PRO A C 1
ATOM 670 O O . PRO A 1 91 ? -1.741 5.166 -11.543 1.00 86.75 91 PRO A O 1
ATOM 673 N N . LEU A 1 92 ? -0.220 3.688 -10.762 1.00 93.25 92 LEU A N 1
ATOM 674 C CA . LEU A 1 92 ? -1.091 2.524 -10.880 1.00 93.25 92 LEU A CA 1
ATOM 675 C C . LEU A 1 92 ? -1.920 2.439 -9.605 1.00 93.25 92 LEU A C 1
ATOM 677 O O . LEU A 1 92 ? -1.360 2.445 -8.509 1.00 93.25 92 LEU A O 1
ATOM 681 N N . CYS A 1 93 ? -3.236 2.343 -9.750 1.00 95.25 93 CYS A N 1
ATOM 682 C CA . CYS A 1 93 ? -4.141 2.201 -8.623 1.00 95.25 93 CYS A CA 1
ATOM 683 C C . CYS A 1 93 ? -4.738 0.799 -8.629 1.00 95.25 93 CYS A C 1
ATOM 685 O O . CYS A 1 93 ? -5.228 0.318 -9.650 1.00 95.25 93 CYS A O 1
ATOM 687 N N . ILE A 1 94 ? -4.730 0.163 -7.471 1.00 95.75 94 ILE A N 1
ATOM 688 C CA . ILE A 1 94 ? -5.283 -1.162 -7.238 1.00 95.75 94 ILE A CA 1
ATOM 689 C C . ILE A 1 94 ? -6.303 -1.012 -6.121 1.00 95.75 94 ILE A C 1
ATOM 691 O O . ILE A 1 94 ? -6.041 -0.367 -5.102 1.00 95.75 94 ILE A O 1
ATOM 695 N N . LEU A 1 95 ? -7.470 -1.604 -6.334 1.00 94.31 95 LEU A N 1
ATOM 696 C CA . LEU A 1 95 ? -8.536 -1.657 -5.353 1.00 94.31 95 LEU A CA 1
ATOM 697 C C . LEU A 1 95 ? -8.876 -3.119 -5.117 1.00 94.31 95 LEU A C 1
ATOM 699 O O . LEU A 1 95 ? -9.205 -3.832 -6.064 1.00 94.31 95 LEU A O 1
ATOM 703 N N . PHE A 1 96 ? -8.792 -3.565 -3.871 1.00 92.12 96 PHE A N 1
ATOM 704 C CA . PHE A 1 96 ? -9.159 -4.931 -3.521 1.00 92.12 96 PHE A CA 1
ATOM 705 C C . PHE A 1 96 ? -9.766 -5.006 -2.127 1.00 92.12 96 PHE A C 1
ATOM 707 O O . PHE A 1 96 ? -9.528 -4.152 -1.273 1.00 92.12 96 PHE A O 1
ATOM 714 N N . GLU A 1 97 ? -10.588 -6.025 -1.914 1.00 91.62 97 GLU A N 1
ATOM 715 C CA . GLU A 1 97 ? -11.311 -6.233 -0.665 1.00 91.62 97 GLU A CA 1
ATOM 716 C C . GLU A 1 97 ? -10.608 -7.271 0.207 1.00 91.62 97 GLU A C 1
ATOM 718 O O . GLU A 1 97 ? -10.110 -8.289 -0.274 1.00 91.62 97 GLU A O 1
ATOM 723 N N . ILE A 1 98 ? -10.598 -7.015 1.511 1.00 87.19 98 ILE A N 1
ATOM 724 C CA . ILE A 1 98 ? -10.091 -7.916 2.540 1.00 87.19 98 ILE A CA 1
ATOM 725 C C . ILE A 1 98 ? -11.080 -7.971 3.705 1.00 87.19 98 ILE A C 1
ATOM 727 O O . ILE A 1 98 ? -11.145 -7.090 4.562 1.00 87.19 98 ILE A O 1
ATOM 731 N N . GLY A 1 99 ? -11.892 -9.027 3.732 1.00 83.88 99 GLY A N 1
ATOM 732 C CA . GLY A 1 99 ? -12.952 -9.166 4.729 1.00 83.88 99 GLY A CA 1
ATOM 733 C C . GLY A 1 99 ? -13.978 -8.038 4.608 1.00 83.88 99 GLY A C 1
ATOM 734 O O . GLY A 1 99 ? -14.738 -7.996 3.648 1.00 83.88 99 GLY A O 1
ATOM 735 N N . THR A 1 100 ? -14.015 -7.144 5.595 1.00 83.31 100 THR A N 1
ATOM 736 C CA . THR A 1 100 ? -14.945 -6.002 5.665 1.00 83.31 100 THR A CA 1
ATOM 737 C C . THR A 1 100 ? -14.324 -4.674 5.234 1.00 83.31 100 THR A C 1
ATOM 739 O O . THR A 1 100 ? -14.975 -3.636 5.348 1.00 83.31 100 THR A O 1
ATOM 742 N N . ALA A 1 101 ? -13.068 -4.678 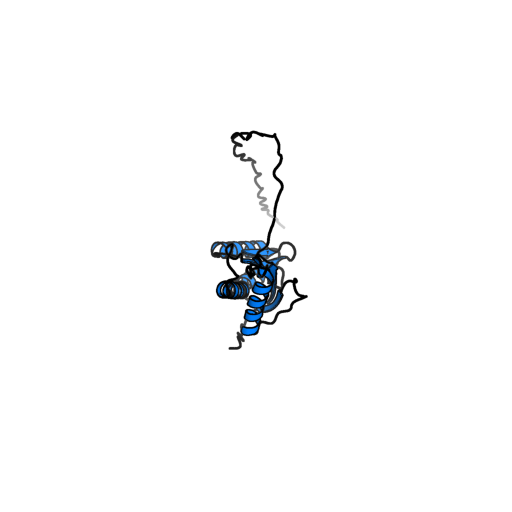4.789 1.00 87.12 101 ALA A N 1
ATOM 743 C CA . ALA A 1 101 ? -12.353 -3.479 4.385 1.00 87.12 101 ALA A CA 1
ATOM 744 C C . ALA A 1 101 ? -11.986 -3.521 2.904 1.00 87.12 101 ALA A C 1
ATOM 746 O O . ALA A 1 101 ? -11.770 -4.583 2.322 1.00 87.12 101 ALA A O 1
ATOM 747 N N . THR A 1 102 ? -11.850 -2.342 2.314 1.00 93.81 102 THR A N 1
ATOM 748 C CA . THR A 1 102 ? -11.243 -2.165 0.998 1.00 93.81 102 THR A CA 1
ATOM 749 C C . THR A 1 102 ? -9.859 -1.551 1.190 1.00 93.81 102 THR A C 1
ATOM 751 O O . THR A 1 102 ? -9.685 -0.655 2.018 1.00 93.81 102 THR A O 1
ATOM 754 N N . ILE A 1 103 ? -8.869 -2.029 0.442 1.00 94.94 103 ILE A N 1
ATOM 755 C CA . ILE A 1 103 ? -7.533 -1.438 0.380 1.00 94.94 103 ILE A CA 1
ATOM 756 C C . ILE A 1 103 ? -7.407 -0.646 -0.915 1.00 94.94 103 ILE A C 1
ATOM 758 O O . ILE A 1 103 ? -7.610 -1.182 -2.005 1.00 94.94 103 ILE A O 1
ATOM 762 N N . TYR A 1 104 ? -7.008 0.614 -0.776 1.00 96.00 104 TYR A N 1
ATOM 763 C CA . TYR A 1 104 ? -6.566 1.466 -1.872 1.00 96.00 104 TYR A CA 1
ATOM 764 C C . TYR A 1 104 ? -5.048 1.409 -1.940 1.00 96.00 104 TYR A C 1
ATOM 766 O O . TYR A 1 104 ? -4.382 1.899 -1.034 1.00 96.00 104 TYR A O 1
ATOM 774 N N . CYS A 1 105 ? -4.497 0.809 -2.986 1.00 96.50 105 CYS A N 1
ATOM 775 C CA . CYS A 1 105 ? -3.062 0.631 -3.153 1.00 96.50 105 CYS A CA 1
ATOM 776 C C . CYS A 1 105 ? -2.585 1.412 -4.382 1.00 96.50 105 CYS A C 1
ATOM 778 O O . CYS A 1 105 ? -3.112 1.248 -5.481 1.00 96.50 105 CYS A O 1
ATOM 780 N N . LEU A 1 106 ? -1.607 2.292 -4.190 1.00 95.62 106 LEU A N 1
ATOM 781 C CA . LEU A 1 106 ? -1.050 3.171 -5.212 1.00 95.62 106 LEU A CA 1
ATOM 782 C C . LEU A 1 106 ? 0.420 2.834 -5.425 1.00 95.62 106 LEU A C 1
ATOM 784 O O . LEU A 1 106 ? 1.187 2.786 -4.465 1.00 95.62 106 LEU A O 1
ATOM 788 N N . PHE A 1 107 ? 0.819 2.645 -6.677 1.00 95.19 107 PHE A N 1
ATOM 789 C CA . PHE A 1 107 ? 2.221 2.577 -7.077 1.00 95.19 107 PHE A CA 1
ATOM 790 C C . PHE A 1 107 ? 2.570 3.838 -7.857 1.00 95.19 107 PHE A C 1
ATOM 792 O O . PHE A 1 107 ? 2.120 4.008 -8.991 1.00 95.19 107 PHE A O 1
ATOM 799 N N . ASP A 1 108 ? 3.375 4.708 -7.256 1.00 94.06 108 ASP A N 1
ATOM 800 C CA . ASP A 1 108 ? 3.998 5.836 -7.941 1.00 94.06 108 ASP A CA 1
ATOM 801 C C . ASP A 1 108 ? 5.371 5.405 -8.469 1.00 94.06 108 ASP A C 1
ATOM 803 O O . ASP A 1 108 ? 6.258 4.993 -7.715 1.00 94.06 108 ASP A O 1
ATOM 807 N N . ILE A 1 109 ? 5.516 5.426 -9.791 1.00 91.56 109 ILE A N 1
ATOM 808 C CA . ILE A 1 109 ? 6.644 4.827 -10.500 1.00 91.56 109 ILE A CA 1
ATOM 809 C C . ILE A 1 109 ? 7.420 5.941 -11.184 1.00 91.56 109 ILE A C 1
ATOM 811 O O . ILE A 1 109 ? 6.908 6.652 -12.046 1.00 91.56 109 ILE A O 1
ATOM 815 N N . THR A 1 110 ? 8.694 6.051 -10.831 1.00 89.94 110 THR A N 1
ATOM 816 C CA . THR A 1 110 ? 9.625 7.011 -11.428 1.00 89.94 110 THR A CA 1
ATOM 817 C C . THR A 1 110 ? 10.739 6.273 -12.160 1.00 89.94 110 THR A C 1
ATOM 819 O O . THR A 1 110 ? 10.856 5.054 -12.084 1.00 89.94 110 THR A O 1
ATOM 822 N N . GLU A 1 111 ? 11.636 7.000 -12.825 1.00 87.06 111 GLU A N 1
ATOM 823 C CA . GLU A 1 111 ? 12.818 6.392 -13.450 1.00 87.06 111 GLU A CA 1
ATOM 824 C C . GLU A 1 111 ? 13.763 5.695 -12.459 1.00 87.06 111 GLU A C 1
ATOM 826 O O . GLU A 1 111 ? 14.562 4.850 -12.863 1.00 87.06 111 GLU A O 1
ATOM 831 N N . LYS A 1 112 ? 13.695 6.039 -11.168 1.00 88.44 112 LYS A N 1
ATOM 832 C CA . LYS A 1 112 ? 14.693 5.629 -10.167 1.00 88.44 112 LYS A CA 1
ATOM 833 C C . LYS A 1 112 ? 14.132 4.804 -9.023 1.00 88.44 112 LYS A C 1
ATOM 835 O O . LYS A 1 112 ? 14.909 4.235 -8.268 1.00 88.44 112 LYS A O 1
ATOM 840 N N . MET A 1 113 ? 12.820 4.785 -8.846 1.00 91.81 113 MET A N 1
ATOM 841 C CA . MET A 1 113 ? 12.200 4.134 -7.701 1.00 91.81 113 MET A CA 1
ATOM 842 C C . MET A 1 113 ? 10.731 3.839 -7.955 1.00 91.81 113 MET A C 1
ATOM 844 O O . MET A 1 113 ? 10.080 4.509 -8.762 1.00 91.81 113 MET A O 1
ATOM 848 N N . ILE A 1 114 ? 10.230 2.878 -7.189 1.00 93.94 114 ILE A N 1
ATOM 849 C CA . ILE A 1 114 ? 8.815 2.562 -7.058 1.00 93.94 114 ILE A CA 1
ATOM 850 C C . ILE A 1 114 ? 8.422 2.906 -5.623 1.00 93.94 114 ILE A C 1
ATOM 852 O O . ILE A 1 114 ? 9.015 2.387 -4.677 1.00 93.94 114 ILE A O 1
ATOM 856 N N . MET A 1 115 ? 7.436 3.773 -5.451 1.00 96.19 115 MET A N 1
ATOM 857 C CA . MET A 1 115 ? 6.847 4.078 -4.152 1.00 96.19 115 MET A CA 1
ATOM 858 C C . MET A 1 115 ? 5.471 3.436 -4.078 1.00 96.19 115 MET A C 1
ATOM 860 O O . MET A 1 115 ? 4.660 3.590 -4.988 1.00 96.19 115 MET A O 1
ATOM 864 N N . ASN A 1 116 ? 5.205 2.726 -2.989 1.00 97.19 116 ASN A N 1
ATOM 865 C CA . ASN A 1 116 ? 3.881 2.236 -2.669 1.00 97.19 116 ASN A CA 1
ATOM 866 C C . ASN A 1 116 ? 3.250 3.047 -1.537 1.00 97.19 116 ASN A C 1
ATOM 868 O O . ASN A 1 116 ? 3.903 3.325 -0.528 1.00 97.19 116 ASN A O 1
ATOM 872 N N . TRP A 1 117 ? 1.959 3.330 -1.691 1.00 96.88 117 TRP A N 1
ATOM 873 C CA . TRP A 1 117 ? 1.088 3.800 -0.625 1.00 96.88 117 TRP A CA 1
ATOM 874 C C . TRP A 1 117 ? -0.210 2.994 -0.612 1.00 96.88 117 TRP A C 1
ATOM 876 O O . TRP A 1 117 ? -0.968 3.018 -1.579 1.00 96.88 117 TRP A O 1
ATOM 886 N N . SER A 1 118 ? -0.468 2.283 0.480 1.00 96.88 118 SER A N 1
ATOM 887 C CA . SER A 1 118 ? -1.664 1.465 0.677 1.00 96.88 118 SER A CA 1
ATOM 888 C C . SER A 1 118 ? -2.478 1.992 1.854 1.00 96.88 118 SER A C 1
ATOM 890 O O . SER A 1 118 ? -1.913 2.242 2.912 1.00 96.88 118 SER A O 1
ATOM 892 N N . LEU A 1 119 ? -3.792 2.141 1.698 1.00 97.00 119 LEU A N 1
ATOM 893 C CA . LEU A 1 119 ? -4.688 2.740 2.690 1.00 97.00 119 LEU A CA 1
ATOM 894 C C . LEU A 1 119 ? -5.911 1.851 2.933 1.00 97.00 119 LEU A C 1
ATOM 896 O O . LEU A 1 119 ? -6.545 1.403 1.975 1.00 97.00 119 LEU A O 1
ATOM 900 N N . LEU A 1 120 ? -6.282 1.639 4.197 1.00 95.88 120 LEU A N 1
ATOM 901 C CA . LEU A 1 120 ? -7.578 1.048 4.543 1.00 95.88 120 LEU A CA 1
ATOM 902 C C . LEU A 1 120 ? -8.722 2.038 4.285 1.00 95.88 120 LEU A C 1
ATOM 904 O O . LEU A 1 120 ? -8.594 3.238 4.513 1.00 95.88 120 LEU A O 1
ATOM 908 N N . SER A 1 121 ? -9.877 1.525 3.867 1.00 93.44 121 SER A N 1
ATOM 909 C CA . SER A 1 121 ? -11.061 2.319 3.512 1.00 93.44 121 SER A CA 1
ATOM 910 C C . SER A 1 121 ? -11.802 2.975 4.679 1.00 93.44 121 SER A C 1
ATOM 912 O O . SER A 1 121 ? -12.865 3.558 4.470 1.00 93.44 121 SER A O 1
ATOM 914 N N . TRP A 1 122 ? -11.294 2.865 5.905 1.00 95.06 122 TRP A N 1
ATOM 915 C CA . TRP A 1 122 ? -11.968 3.336 7.108 1.00 95.06 122 TRP A CA 1
ATOM 916 C C . TRP A 1 122 ? -10.994 4.015 8.070 1.00 95.06 122 TRP A C 1
ATOM 918 O O . TRP A 1 122 ? -9.857 3.577 8.255 1.00 95.06 122 TRP A O 1
ATOM 928 N N . ALA A 1 123 ? -11.474 5.080 8.709 1.00 95.94 123 ALA A N 1
ATOM 929 C CA . ALA A 1 123 ? -10.715 5.826 9.700 1.00 95.94 123 ALA A CA 1
ATOM 930 C C . ALA A 1 123 ? -10.717 5.104 11.054 1.00 95.94 123 ALA A C 1
ATOM 932 O O . ALA A 1 123 ? -11.738 4.577 11.506 1.00 95.94 123 ALA A O 1
ATOM 933 N N . VAL A 1 124 ? -9.571 5.107 11.729 1.00 96.56 124 VAL A N 1
ATOM 934 C CA . VAL A 1 124 ? -9.419 4.569 13.080 1.00 96.56 124 VAL A CA 1
ATOM 935 C C . VAL A 1 124 ? -10.221 5.437 14.060 1.00 96.56 124 VAL A C 1
ATOM 937 O O . VAL A 1 124 ? -9.999 6.651 14.108 1.00 96.56 124 VAL A O 1
ATOM 940 N N . PRO A 1 125 ? -11.107 4.851 14.892 1.00 96.25 125 PRO A N 1
ATOM 941 C CA . PRO A 1 125 ? -11.812 5.604 15.925 1.00 96.25 125 PRO A CA 1
ATOM 942 C C . PRO A 1 125 ? -10.837 6.319 16.866 1.00 96.25 125 PRO A C 1
ATOM 944 O O . PRO A 1 125 ? -9.861 5.717 17.315 1.00 96.25 125 PRO A O 1
ATOM 947 N N . GLU A 1 126 ? -11.121 7.573 17.226 1.00 95.81 126 GLU A N 1
ATOM 948 C CA . GLU A 1 126 ? -10.218 8.403 18.044 1.00 95.81 126 GLU A CA 1
ATOM 949 C C . GLU A 1 126 ? -9.816 7.714 19.359 1.00 95.81 126 GLU A C 1
ATOM 951 O O . GLU A 1 126 ? -8.640 7.637 19.706 1.00 95.81 126 GLU A O 1
ATOM 956 N N . SER A 1 127 ? -10.782 7.083 20.034 1.00 96.50 127 SER A N 1
ATOM 957 C CA . SER A 1 127 ? -10.566 6.328 21.277 1.00 96.50 127 SER A CA 1
ATOM 958 C C . SER A 1 127 ? -9.674 5.087 21.124 1.00 96.50 127 SER A C 1
ATOM 960 O O . SER A 1 127 ? -9.250 4.502 22.121 1.00 96.50 127 SER A O 1
ATOM 962 N N . ARG A 1 128 ? -9.393 4.660 19.888 1.00 97.50 128 ARG A N 1
ATOM 963 C CA . ARG A 1 128 ? -8.566 3.495 19.550 1.00 97.50 128 ARG A CA 1
ATOM 964 C C . ARG A 1 128 ? -7.238 3.864 18.898 1.00 97.50 128 ARG A C 1
ATOM 966 O O . ARG A 1 128 ? -6.379 2.987 18.826 1.00 97.50 128 ARG A O 1
ATOM 973 N N . LYS A 1 129 ? -7.022 5.121 18.487 1.00 96.19 129 LYS A N 1
ATOM 974 C CA . LYS A 1 129 ? -5.790 5.549 17.799 1.00 96.19 129 LYS A CA 1
ATOM 975 C C . LYS A 1 129 ? -4.531 5.184 18.574 1.00 96.19 129 LYS A C 1
ATOM 977 O O . LYS A 1 129 ? -3.662 4.538 18.011 1.00 96.19 129 LYS A O 1
ATOM 982 N N . ALA A 1 130 ? -4.468 5.478 19.873 1.00 97.50 130 ALA A N 1
ATOM 983 C CA . ALA A 1 130 ? -3.301 5.135 20.693 1.00 97.50 130 ALA A CA 1
ATOM 984 C C . ALA A 1 130 ? -3.004 3.620 20.715 1.00 97.50 130 ALA A C 1
ATOM 986 O O . ALA A 1 130 ? -1.851 3.207 20.610 1.00 97.50 130 ALA A O 1
ATOM 987 N N . ALA A 1 131 ? -4.041 2.780 20.806 1.00 98.00 131 ALA A N 1
ATOM 988 C CA . ALA A 1 131 ? -3.883 1.326 20.804 1.00 98.00 131 ALA A CA 1
ATOM 989 C C . ALA A 1 131 ? -3.438 0.792 19.432 1.00 98.00 131 ALA A C 1
ATOM 991 O O . ALA A 1 131 ? -2.574 -0.081 19.368 1.00 98.00 131 ALA A O 1
ATOM 992 N N . ILE A 1 132 ? -3.993 1.337 18.345 1.00 98.19 132 ILE A N 1
ATOM 993 C CA . ILE A 1 132 ? -3.574 1.008 16.979 1.00 98.19 132 ILE A CA 1
ATOM 994 C C . ILE A 1 132 ? -2.135 1.454 16.745 1.00 98.19 132 ILE A C 1
ATOM 996 O O . ILE A 1 132 ? -1.329 0.631 16.338 1.00 98.19 132 ILE A O 1
ATOM 1000 N N . THR A 1 133 ? -1.772 2.695 17.071 1.00 98.19 133 THR A N 1
ATOM 1001 C CA . THR A 1 133 ? -0.397 3.191 16.925 1.00 98.19 133 THR A CA 1
ATOM 1002 C C . THR A 1 133 ? 0.596 2.295 17.659 1.00 98.19 133 THR A C 1
ATOM 1004 O O . THR A 1 133 ? 1.590 1.897 17.062 1.00 98.19 133 THR A O 1
ATOM 1007 N N . ASN A 1 134 ? 0.295 1.873 18.893 1.00 98.38 134 ASN A N 1
ATOM 1008 C CA . ASN A 1 134 ? 1.146 0.934 19.631 1.00 98.38 134 ASN A CA 1
ATOM 1009 C C . ASN A 1 134 ? 1.285 -0.428 18.926 1.00 98.38 134 ASN A C 1
ATOM 1011 O O . ASN A 1 134 ? 2.388 -0.975 18.866 1.00 98.38 134 ASN A O 1
ATOM 1015 N N . LEU A 1 135 ? 0.195 -0.973 18.366 1.00 98.31 135 LEU A N 1
ATOM 1016 C CA . LEU A 1 135 ? 0.252 -2.189 17.546 1.00 98.31 135 LEU A CA 1
ATOM 1017 C C . LEU A 1 135 ? 1.149 -1.979 16.318 1.00 98.31 135 LEU A C 1
ATOM 1019 O O . LEU A 1 135 ? 2.011 -2.814 16.049 1.00 98.31 135 LEU A O 1
ATOM 1023 N N . LEU A 1 136 ? 0.961 -0.879 15.586 1.00 98.38 136 LEU A N 1
ATOM 1024 C CA . LEU A 1 136 ? 1.727 -0.579 14.375 1.00 98.38 136 LEU A CA 1
ATOM 1025 C C . LEU A 1 136 ? 3.213 -0.382 14.691 1.00 98.38 136 LEU A C 1
ATOM 1027 O O . LEU A 1 136 ? 4.052 -0.886 13.954 1.00 98.38 136 LEU A O 1
ATOM 1031 N N . THR A 1 137 ? 3.561 0.247 15.817 1.00 98.25 137 THR A N 1
ATOM 1032 C CA . THR A 1 137 ? 4.948 0.321 16.304 1.00 98.25 137 THR A CA 1
ATOM 1033 C C . THR A 1 137 ? 5.543 -1.070 16.526 1.00 98.25 137 THR A C 1
ATOM 1035 O O . THR A 1 137 ? 6.680 -1.316 16.127 1.00 98.25 137 THR A O 1
ATOM 1038 N N . GLY A 1 138 ? 4.779 -1.995 17.116 1.00 98.19 138 GLY A N 1
ATOM 1039 C CA . GLY A 1 138 ? 5.205 -3.384 17.303 1.00 98.19 138 GLY A CA 1
ATOM 1040 C C . GLY A 1 138 ? 5.344 -4.172 15.997 1.00 98.19 138 GLY A C 1
ATOM 1041 O O . GLY A 1 138 ? 6.203 -5.039 15.898 1.00 98.19 138 GLY A O 1
ATOM 1042 N N . ILE A 1 139 ? 4.530 -3.870 14.982 1.00 97.81 139 ILE A N 1
ATOM 1043 C CA . ILE A 1 139 ? 4.683 -4.445 13.638 1.00 97.81 139 ILE A CA 1
ATOM 1044 C C . ILE A 1 139 ? 5.947 -3.885 12.978 1.00 97.81 139 ILE A C 1
ATOM 1046 O O . ILE A 1 139 ? 6.792 -4.652 12.523 1.00 97.81 139 ILE A O 1
ATOM 1050 N N . ASN A 1 140 ? 6.107 -2.561 12.984 1.00 98.19 140 ASN A N 1
ATOM 1051 C CA . ASN A 1 140 ? 7.215 -1.860 12.336 1.00 98.19 140 ASN A CA 1
ATOM 1052 C C . ASN A 1 140 ? 8.585 -2.272 12.883 1.00 98.19 140 ASN A C 1
ATOM 1054 O O . ASN A 1 140 ? 9.545 -2.304 12.125 1.00 98.19 140 ASN A O 1
ATOM 1058 N N . SER A 1 141 ? 8.693 -2.628 14.166 1.00 97.38 141 SER A N 1
ATOM 1059 C CA . SER A 1 141 ? 9.957 -3.115 14.735 1.00 97.38 141 SER A CA 1
ATOM 1060 C C . SER A 1 141 ? 10.391 -4.484 14.195 1.00 97.38 141 SER A C 1
ATOM 1062 O O . SER A 1 141 ? 11.570 -4.822 14.282 1.00 97.38 141 SER A O 1
ATOM 1064 N N . GLY A 1 142 ? 9.459 -5.269 13.643 1.00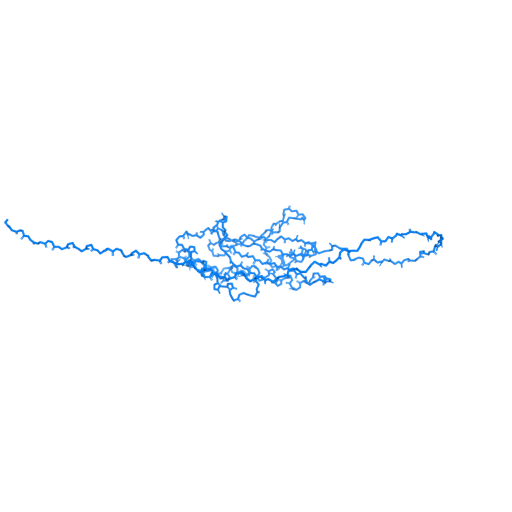 95.50 142 GLY A N 1
ATOM 1065 C CA . GLY A 1 142 ? 9.729 -6.565 13.018 1.00 95.50 142 GLY A CA 1
ATOM 1066 C C . GLY A 1 142 ? 9.874 -6.516 11.495 1.00 95.50 142 GLY A C 1
ATOM 1067 O O . GLY A 1 142 ? 10.303 -7.506 10.899 1.00 95.50 142 GLY A O 1
ATOM 1068 N N . LEU A 1 143 ? 9.521 -5.399 10.855 1.00 94.25 143 LEU A N 1
ATOM 1069 C CA . LEU A 1 143 ? 9.651 -5.236 9.410 1.00 94.25 143 LEU A CA 1
ATOM 1070 C C . LEU A 1 143 ? 11.090 -4.880 9.037 1.00 94.25 143 LEU A C 1
ATOM 1072 O O . LEU A 1 143 ? 11.741 -4.064 9.684 1.00 94.25 143 LEU A O 1
ATOM 1076 N N . LYS A 1 144 ? 11.587 -5.489 7.957 1.00 92.44 144 LYS A N 1
ATOM 1077 C CA . LYS A 1 144 ? 12.883 -5.109 7.374 1.00 92.44 144 LYS A CA 1
ATOM 1078 C C . LYS A 1 144 ? 12.774 -3.814 6.576 1.00 92.44 144 LYS A C 1
ATOM 1080 O O . LYS A 1 144 ? 13.733 -3.052 6.509 1.00 92.44 144 LYS A O 1
ATOM 1085 N N . ASP A 1 145 ? 11.620 -3.594 5.962 1.00 92.31 145 ASP A N 1
ATOM 1086 C CA . ASP A 1 145 ? 11.319 -2.458 5.115 1.00 92.31 145 ASP A CA 1
ATOM 1087 C C . ASP A 1 145 ? 9.816 -2.157 5.077 1.00 92.31 145 ASP A C 1
ATOM 1089 O O . ASP A 1 145 ? 8.965 -2.988 5.393 1.00 92.31 145 ASP A O 1
ATOM 1093 N N . GLY A 1 146 ? 9.507 -0.920 4.691 1.00 96.38 146 GLY A N 1
ATOM 1094 C CA . GLY A 1 146 ? 8.161 -0.369 4.762 1.00 96.38 146 GLY A CA 1
ATOM 1095 C C . GLY A 1 146 ? 7.762 0.074 6.170 1.00 96.38 146 GLY A C 1
ATOM 1096 O O . GLY A 1 146 ? 8.479 -0.136 7.147 1.00 96.38 146 GLY A O 1
ATOM 1097 N N . MET A 1 147 ? 6.627 0.759 6.263 1.00 98.12 147 MET A N 1
ATOM 1098 C CA . MET A 1 147 ? 6.144 1.345 7.506 1.00 98.12 147 MET A CA 1
ATOM 1099 C C . MET A 1 147 ? 4.623 1.421 7.511 1.00 98.12 147 MET A C 1
ATOM 1101 O O . MET A 1 147 ? 4.016 1.973 6.592 1.00 98.12 147 MET A O 1
ATOM 1105 N N . PHE A 1 148 ? 4.025 0.919 8.588 1.00 98.50 148 PHE A N 1
ATOM 1106 C CA . PHE A 1 148 ? 2.639 1.187 8.931 1.00 98.50 148 PHE A CA 1
ATOM 1107 C C . PHE A 1 148 ? 2.514 2.469 9.751 1.00 98.50 148 PHE A C 1
ATOM 1109 O O . PHE A 1 148 ? 3.298 2.707 10.674 1.00 98.50 148 PHE A O 1
ATOM 1116 N N . CYS A 1 149 ? 1.485 3.260 9.480 1.00 98.31 149 CYS A N 1
ATOM 1117 C CA . CYS A 1 149 ? 1.108 4.405 10.303 1.00 98.31 149 CYS A CA 1
ATOM 1118 C C . CYS A 1 149 ? -0.412 4.606 10.302 1.00 98.31 149 CYS A C 1
ATOM 1120 O O . CYS A 1 149 ? -1.141 3.961 9.549 1.00 98.31 149 CYS A O 1
ATOM 1122 N N . VAL A 1 150 ? -0.893 5.495 11.169 1.00 98.06 150 VAL A N 1
ATOM 1123 C CA . VAL A 1 150 ? -2.213 6.107 11.000 1.00 98.06 150 VAL A CA 1
ATOM 1124 C C . VAL A 1 150 ? -1.979 7.395 10.227 1.00 98.06 150 VAL A C 1
ATOM 1126 O O . VAL A 1 150 ? -1.275 8.276 10.717 1.00 98.06 150 VAL A O 1
ATOM 1129 N N . ASP A 1 151 ? -2.511 7.477 9.016 1.00 97.44 151 ASP A N 1
ATOM 1130 C CA . ASP A 1 151 ? -2.382 8.654 8.169 1.00 97.44 151 ASP A CA 1
ATOM 1131 C C . ASP A 1 151 ? -3.094 9.846 8.821 1.00 97.44 151 ASP A C 1
ATOM 1133 O O . ASP A 1 151 ? -4.260 9.756 9.206 1.00 97.44 151 ASP A O 1
ATOM 1137 N N . GLU A 1 152 ? -2.388 10.963 8.981 1.00 95.00 152 GLU A N 1
ATOM 1138 C CA . GLU A 1 152 ? -2.898 12.112 9.738 1.00 95.00 152 GLU A CA 1
ATOM 1139 C C . GLU A 1 152 ? -4.067 12.808 9.034 1.00 95.00 152 GLU A C 1
ATOM 1141 O O . GLU A 1 152 ? -4.939 13.369 9.698 1.00 95.00 152 GLU A O 1
ATOM 1146 N N . GLN A 1 153 ? -4.101 12.760 7.700 1.00 95.44 153 GLN A N 1
ATOM 1147 C CA . GLN A 1 153 ? -5.114 13.449 6.902 1.00 95.44 153 GLN A CA 1
ATOM 1148 C C . GLN A 1 153 ? -6.429 12.673 6.869 1.00 95.44 153 GLN A C 1
ATOM 1150 O O . GLN A 1 153 ? -7.504 13.249 7.024 1.00 95.44 153 GLN A O 1
ATOM 1155 N N . THR A 1 154 ? -6.350 11.360 6.668 1.00 96.00 154 THR A N 1
ATOM 1156 C CA . THR A 1 154 ? -7.518 10.484 6.511 1.00 96.00 154 THR A CA 1
ATOM 1157 C C . THR A 1 154 ? -7.930 9.803 7.813 1.00 96.00 154 THR A C 1
ATOM 1159 O O . THR A 1 154 ? -9.069 9.359 7.949 1.00 96.00 154 THR A O 1
ATOM 1162 N N . GLY A 1 155 ? -7.021 9.698 8.785 1.00 96.69 155 GLY A N 1
ATOM 1163 C CA . GLY A 1 155 ? -7.203 8.903 9.997 1.00 96.69 155 GLY A CA 1
ATOM 1164 C C . GLY A 1 155 ? -7.208 7.392 9.745 1.00 96.69 155 GLY A C 1
ATOM 1165 O O . GLY A 1 155 ? -7.451 6.629 10.681 1.00 96.69 155 GLY A O 1
ATOM 1166 N N . CYS A 1 156 ? -6.976 6.943 8.511 1.00 97.88 156 CYS A N 1
ATOM 1167 C CA . CYS A 1 156 ? -6.946 5.535 8.141 1.00 97.88 156 CYS A CA 1
ATOM 1168 C C . CYS A 1 156 ? -5.587 4.911 8.467 1.00 97.88 156 CYS A C 1
ATOM 1170 O O . CYS A 1 156 ? -4.571 5.598 8.558 1.00 97.88 156 CYS A O 1
ATOM 1172 N N . VAL A 1 157 ? -5.542 3.585 8.598 1.00 98.12 157 VAL A N 1
ATOM 1173 C CA . VAL A 1 157 ? -4.248 2.893 8.624 1.00 98.12 157 VAL A CA 1
ATOM 1174 C C . VAL A 1 157 ? -3.670 2.878 7.216 1.00 98.12 157 VAL A C 1
ATOM 1176 O O . VAL A 1 157 ? -4.354 2.491 6.265 1.00 98.12 157 VAL A O 1
ATOM 1179 N N . ALA A 1 158 ? -2.406 3.270 7.110 1.00 98.25 158 ALA A N 1
ATOM 1180 C CA . ALA A 1 158 ? -1.633 3.260 5.886 1.00 98.25 158 ALA A CA 1
ATOM 1181 C C . ALA A 1 158 ? -0.413 2.342 6.011 1.00 98.25 158 ALA A C 1
ATOM 1183 O O . ALA A 1 158 ? 0.113 2.123 7.103 1.00 98.25 158 ALA A O 1
ATOM 1184 N N . PHE A 1 159 ? 0.034 1.816 4.878 1.00 98.38 159 PHE A N 1
ATOM 1185 C CA . PHE A 1 159 ? 1.303 1.125 4.708 1.00 98.38 159 PHE A CA 1
ATOM 1186 C C . PHE A 1 159 ? 2.038 1.766 3.540 1.00 98.38 159 PHE A C 1
ATOM 1188 O O . PHE A 1 159 ? 1.461 1.953 2.470 1.00 98.38 159 PHE A O 1
ATOM 1195 N N . SER A 1 160 ? 3.308 2.091 3.737 1.00 97.94 160 SER A N 1
ATOM 1196 C CA . SER A 1 160 ? 4.159 2.621 2.678 1.00 97.94 160 SER A CA 1
ATOM 1197 C C . SER A 1 160 ? 5.453 1.841 2.579 1.00 97.94 160 SER A C 1
ATOM 1199 O O . SER A 1 160 ? 5.997 1.394 3.587 1.00 97.94 160 SER A O 1
ATOM 1201 N N . ARG A 1 161 ? 5.957 1.670 1.360 1.00 97.69 161 ARG A N 1
ATOM 1202 C CA . ARG A 1 161 ? 7.252 1.032 1.092 1.00 97.69 161 ARG A CA 1
ATOM 1203 C C . ARG A 1 161 ? 7.837 1.624 -0.179 1.00 97.69 161 ARG A C 1
ATOM 1205 O O . ARG A 1 161 ? 7.113 1.849 -1.144 1.00 97.69 161 ARG A O 1
ATOM 1212 N N . THR A 1 162 ? 9.149 1.817 -0.198 1.00 97.00 162 THR A N 1
ATOM 1213 C CA . THR A 1 162 ? 9.868 2.308 -1.377 1.00 97.00 162 THR A CA 1
ATOM 1214 C C . THR A 1 162 ? 10.876 1.266 -1.828 1.00 97.00 162 THR A C 1
ATOM 1216 O O . THR A 1 162 ? 11.661 0.771 -1.023 1.00 97.00 162 THR A O 1
ATOM 1219 N N . TYR A 1 163 ? 10.874 0.959 -3.120 1.00 95.00 163 TYR A N 1
ATOM 1220 C CA . TYR A 1 163 ? 11.905 0.169 -3.774 1.00 95.00 163 TYR A CA 1
ATOM 1221 C C . TYR A 1 163 ? 12.824 1.088 -4.574 1.00 95.00 163 TYR A C 1
ATOM 1223 O O . TYR A 1 163 ? 12.382 1.788 -5.488 1.00 95.00 163 TYR A O 1
ATOM 1231 N N . MET A 1 164 ? 14.113 1.059 -4.236 1.00 92.00 164 MET A N 1
ATOM 1232 C CA . MET A 1 164 ? 15.180 1.693 -5.003 1.00 92.00 164 MET A CA 1
ATOM 1233 C C . MET A 1 164 ? 16.101 0.591 -5.536 1.00 92.00 164 MET A C 1
ATOM 1235 O O . MET A 1 164 ? 16.700 -0.128 -4.733 1.00 92.00 164 MET A O 1
ATOM 1239 N N . PRO A 1 165 ? 16.234 0.429 -6.860 1.00 83.75 165 PRO A N 1
ATOM 1240 C CA . PRO A 1 165 ? 17.181 -0.520 -7.410 1.00 83.75 165 PRO A CA 1
ATOM 1241 C C . PRO A 1 165 ? 18.621 -0.060 -7.143 1.00 83.75 165 PRO A C 1
ATOM 1243 O O . PRO A 1 165 ? 18.878 1.138 -6.972 1.00 83.75 165 PRO A O 1
ATOM 1246 N N . PRO A 1 166 ? 19.585 -0.995 -7.134 1.00 83.06 166 PRO A N 1
ATOM 1247 C CA . PRO A 1 166 ? 20.997 -0.651 -7.058 1.00 83.06 166 PRO A CA 1
ATOM 1248 C C . PRO A 1 166 ? 21.399 0.287 -8.202 1.00 83.06 166 PRO A C 1
ATOM 1250 O O . PRO A 1 166 ? 20.949 0.114 -9.337 1.00 83.06 166 PRO A O 1
ATOM 1253 N N . GLN A 1 167 ? 22.270 1.255 -7.907 1.00 77.31 167 GLN A N 1
ATOM 1254 C CA . GLN A 1 167 ? 22.813 2.161 -8.922 1.00 77.31 167 GLN A CA 1
ATOM 1255 C C . GLN A 1 167 ? 23.462 1.354 -10.058 1.00 77.31 167 GLN A C 1
ATOM 1257 O O . GLN A 1 167 ? 24.067 0.308 -9.820 1.00 77.31 167 GLN A O 1
ATOM 1262 N N . ASP A 1 168 ? 23.271 1.824 -11.291 1.00 75.56 168 ASP A N 1
ATOM 1263 C CA . ASP A 1 168 ? 23.831 1.250 -12.523 1.00 75.56 168 ASP A CA 1
ATOM 1264 C C . ASP A 1 168 ? 23.333 -0.152 -12.913 1.00 75.56 168 ASP A C 1
ATOM 1266 O O . ASP A 1 168 ? 23.861 -0.763 -13.844 1.00 75.56 168 ASP A O 1
ATOM 1270 N N . LYS A 1 169 ? 22.289 -0.671 -12.253 1.00 74.19 169 LYS A N 1
ATOM 1271 C CA . LYS A 1 169 ? 21.647 -1.931 -12.646 1.00 74.19 169 LYS A CA 1
ATOM 1272 C C . LYS A 1 169 ? 20.308 -1.685 -13.322 1.00 74.19 169 LYS A C 1
ATOM 1274 O O . LYS A 1 169 ? 19.526 -0.831 -12.909 1.00 74.19 169 LYS A O 1
ATOM 1279 N N . ALA A 1 170 ? 20.039 -2.480 -14.354 1.00 79.38 170 ALA A N 1
ATOM 1280 C CA . ALA A 1 170 ? 18.706 -2.562 -14.925 1.00 79.38 170 ALA A CA 1
ATOM 1281 C C . ALA A 1 170 ? 17.698 -3.058 -13.863 1.00 79.38 170 ALA A C 1
ATOM 1283 O O . ALA A 1 170 ? 18.092 -3.792 -12.949 1.00 79.38 170 ALA A O 1
ATOM 1284 N N . PRO A 1 171 ? 16.412 -2.688 -13.989 1.00 81.44 171 PRO A N 1
ATOM 1285 C CA . PRO A 1 171 ? 15.327 -3.213 -13.164 1.00 81.44 171 PRO A CA 1
ATOM 1286 C C . PRO A 1 171 ? 15.363 -4.747 -13.071 1.00 81.44 171 PRO A C 1
ATOM 1288 O O . PRO A 1 171 ? 15.187 -5.432 -14.078 1.00 81.44 171 PRO A O 1
ATOM 1291 N N . ASP A 1 172 ? 15.583 -5.297 -11.873 1.00 90.50 172 ASP A N 1
ATOM 1292 C CA . ASP A 1 172 ? 15.515 -6.745 -11.667 1.00 90.50 172 ASP A CA 1
ATOM 1293 C C . ASP A 1 172 ? 14.057 -7.183 -11.508 1.00 90.50 172 ASP A C 1
ATOM 1295 O O . ASP A 1 172 ? 13.404 -6.880 -10.505 1.00 90.50 172 ASP A O 1
ATOM 1299 N N . ARG A 1 173 ? 13.557 -7.918 -12.506 1.00 93.12 173 ARG A N 1
ATOM 1300 C CA . ARG A 1 173 ? 12.169 -8.381 -12.563 1.00 93.12 173 ARG A CA 1
ATOM 1301 C C . ARG A 1 173 ? 11.760 -9.123 -11.295 1.00 93.12 173 ARG A C 1
ATOM 1303 O O . ARG A 1 173 ? 10.720 -8.809 -10.726 1.00 93.12 173 ARG A O 1
ATOM 1310 N N . GLN A 1 174 ? 12.580 -10.066 -10.835 1.00 95.50 174 GLN A N 1
ATOM 1311 C CA . GLN A 1 174 ? 12.240 -10.892 -9.678 1.00 95.50 174 GLN A CA 1
ATOM 1312 C C . GLN A 1 174 ? 12.119 -10.053 -8.401 1.00 95.50 174 GLN A C 1
ATOM 1314 O O . GLN A 1 174 ? 11.196 -10.257 -7.612 1.00 95.50 174 GLN A O 1
ATOM 1319 N N . SER A 1 175 ? 13.023 -9.092 -8.199 1.00 94.62 175 SER A N 1
ATOM 1320 C CA . SER A 1 175 ? 12.962 -8.165 -7.067 1.00 94.62 175 SER A CA 1
ATOM 1321 C C . SER A 1 175 ? 11.705 -7.295 -7.088 1.00 94.62 175 SER A C 1
ATOM 1323 O O . SER A 1 175 ? 11.108 -7.076 -6.038 1.00 94.62 175 SER A O 1
ATOM 1325 N N . ILE A 1 176 ? 11.277 -6.827 -8.262 1.00 95.38 176 ILE A N 1
ATOM 1326 C CA . ILE A 1 176 ? 10.073 -5.994 -8.403 1.00 95.38 176 ILE A CA 1
ATOM 1327 C C . ILE A 1 176 ? 8.803 -6.821 -8.190 1.00 95.38 176 ILE A C 1
ATOM 1329 O O . ILE A 1 176 ? 7.902 -6.380 -7.487 1.00 95.38 176 ILE A O 1
ATOM 1333 N N . GLU A 1 177 ? 8.736 -8.038 -8.732 1.00 96.31 177 GLU A N 1
ATOM 1334 C CA . GLU A 1 177 ? 7.607 -8.946 -8.493 1.00 96.31 177 GLU A CA 1
ATOM 1335 C C . GLU A 1 177 ? 7.501 -9.327 -7.008 1.00 96.31 177 GLU A C 1
ATOM 1337 O O . GLU A 1 177 ? 6.407 -9.333 -6.442 1.00 96.31 177 GLU A O 1
ATOM 1342 N N . ASN A 1 178 ? 8.637 -9.568 -6.342 1.00 96.44 178 ASN A N 1
ATOM 1343 C CA . ASN A 1 178 ? 8.677 -9.765 -4.892 1.00 96.44 178 ASN A CA 1
ATOM 1344 C C . ASN A 1 178 ? 8.192 -8.516 -4.147 1.00 96.44 178 ASN A C 1
ATOM 1346 O O . ASN A 1 178 ? 7.364 -8.633 -3.249 1.00 96.44 178 ASN A O 1
ATOM 1350 N N . PHE A 1 179 ? 8.643 -7.326 -4.554 1.00 96.50 179 PHE A N 1
ATOM 1351 C CA . PHE A 1 179 ? 8.175 -6.066 -3.984 1.00 96.50 179 PHE A CA 1
ATOM 1352 C C . PHE A 1 179 ? 6.652 -5.915 -4.098 1.00 96.50 179 PHE A C 1
ATOM 1354 O O . PHE A 1 179 ? 6.005 -5.595 -3.102 1.00 96.50 179 PHE A O 1
ATOM 1361 N N . CYS A 1 180 ? 6.074 -6.184 -5.274 1.00 96.88 180 CYS A N 1
ATOM 1362 C CA . CYS A 1 180 ? 4.628 -6.142 -5.493 1.00 96.88 180 CYS A CA 1
ATOM 1363 C C . CYS A 1 180 ? 3.880 -7.126 -4.596 1.00 96.88 180 CYS A C 1
ATOM 1365 O O . CYS A 1 180 ? 2.915 -6.726 -3.948 1.00 96.88 180 CYS A O 1
ATOM 1367 N N . ARG A 1 181 ? 4.333 -8.384 -4.531 1.00 96.88 181 ARG A N 1
ATOM 1368 C CA . ARG A 1 181 ? 3.720 -9.411 -3.680 1.00 96.88 181 ARG A CA 1
ATOM 1369 C C . ARG A 1 181 ? 3.697 -8.973 -2.220 1.00 96.88 181 ARG A C 1
ATOM 1371 O O . ARG A 1 181 ? 2.632 -8.888 -1.622 1.00 96.88 181 ARG A O 1
ATOM 1378 N N . ASP A 1 182 ? 4.862 -8.633 -1.677 1.00 95.94 182 ASP A N 1
ATOM 1379 C CA . ASP A 1 182 ? 5.008 -8.255 -0.272 1.00 95.94 182 ASP A CA 1
ATOM 1380 C C . ASP A 1 182 ? 4.130 -7.038 0.080 1.00 95.94 182 ASP A C 1
ATOM 1382 O O . ASP A 1 182 ? 3.516 -6.992 1.142 1.00 95.94 182 ASP A O 1
ATOM 1386 N N . VAL A 1 183 ? 4.056 -6.044 -0.816 1.00 96.12 183 VAL A N 1
ATOM 1387 C CA . VAL A 1 183 ? 3.214 -4.851 -0.645 1.00 96.12 183 VAL A CA 1
ATOM 1388 C C . VAL A 1 183 ? 1.731 -5.215 -0.592 1.00 96.12 183 VAL A C 1
ATOM 1390 O O . VAL A 1 183 ? 1.010 -4.730 0.281 1.00 96.12 183 VAL A O 1
ATOM 1393 N N . LEU A 1 184 ? 1.273 -6.055 -1.520 1.00 95.62 184 LEU A N 1
ATOM 1394 C CA . LEU A 1 184 ? -0.133 -6.446 -1.619 1.00 95.62 184 LEU A CA 1
ATOM 1395 C C . LEU A 1 184 ? -0.555 -7.374 -0.473 1.00 95.62 184 LEU A C 1
ATOM 1397 O O . LEU A 1 184 ? -1.716 -7.350 -0.071 1.00 95.62 184 LEU A O 1
ATOM 1401 N N . GLU A 1 185 ? 0.380 -8.135 0.096 1.00 95.19 185 GLU A N 1
ATOM 1402 C CA . GLU A 1 185 ? 0.148 -9.039 1.228 1.00 95.19 185 GLU A CA 1
ATOM 1403 C C . GLU A 1 185 ? 0.275 -8.358 2.603 1.00 95.19 185 GLU A C 1
ATOM 1405 O O . GLU A 1 185 ? -0.314 -8.837 3.577 1.00 95.19 185 GLU A O 1
ATOM 1410 N N . ALA A 1 186 ? 0.980 -7.223 2.700 1.00 95.25 186 ALA A N 1
ATOM 1411 C CA . ALA A 1 186 ? 1.275 -6.561 3.973 1.00 95.25 186 ALA A CA 1
ATOM 1412 C C . ALA A 1 186 ? 0.012 -6.191 4.769 1.00 95.25 186 ALA A C 1
ATOM 1414 O O . ALA A 1 186 ? -0.119 -6.552 5.937 1.00 95.25 186 ALA A O 1
ATOM 1415 N N . MET A 1 187 ? -0.936 -5.480 4.155 1.00 94.81 187 MET A N 1
ATOM 1416 C CA . MET A 1 187 ? -2.186 -5.093 4.822 1.00 94.81 187 MET A CA 1
ATOM 1417 C C . MET A 1 187 ? -3.080 -6.293 5.185 1.00 94.81 187 MET A C 1
ATOM 1419 O O . MET A 1 187 ? -3.491 -6.369 6.348 1.00 94.81 187 MET A O 1
ATOM 1423 N N . PRO A 1 188 ? -3.359 -7.251 4.272 1.00 94.12 188 PRO A N 1
ATOM 1424 C CA . PRO A 1 188 ? -4.101 -8.467 4.611 1.00 94.12 188 PRO A CA 1
ATOM 1425 C C . PRO A 1 188 ? -3.547 -9.208 5.833 1.00 94.12 188 PRO A C 1
ATOM 1427 O O . PRO A 1 188 ? -4.319 -9.649 6.683 1.00 94.12 188 PRO A O 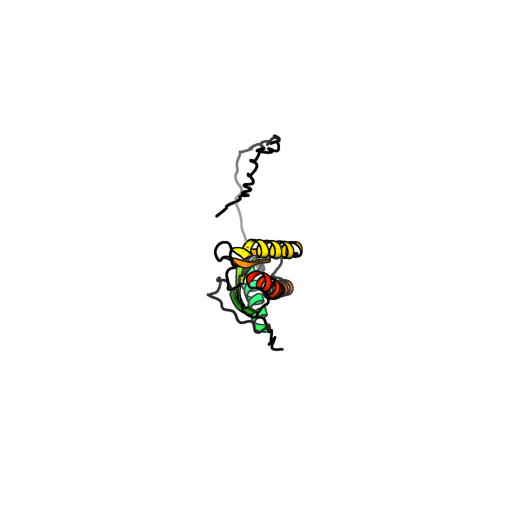1
ATOM 1430 N N . LEU A 1 189 ? -2.218 -9.303 5.959 1.00 95.12 189 LEU A N 1
ATOM 1431 C CA . LEU A 1 189 ? -1.558 -10.037 7.042 1.00 95.12 189 LEU A CA 1
ATOM 1432 C C . LEU A 1 189 ? -1.895 -9.491 8.439 1.00 95.12 189 LEU A C 1
ATOM 1434 O O . LEU A 1 189 ? -1.990 -10.253 9.405 1.00 95.12 189 LEU A O 1
ATOM 1438 N N . TYR A 1 190 ? -2.069 -8.174 8.561 1.00 95.06 190 TYR A N 1
ATOM 1439 C CA . TYR A 1 190 ? -2.325 -7.515 9.844 1.00 95.06 190 TYR A CA 1
ATOM 1440 C C . TYR A 1 190 ? -3.768 -7.039 10.015 1.00 95.06 190 TYR A C 1
ATOM 1442 O O . TYR A 1 190 ? -4.140 -6.665 11.132 1.00 95.06 190 TYR A O 1
ATOM 1450 N N . HIS A 1 191 ? -4.587 -7.093 8.961 1.00 93.50 191 HIS A N 1
ATOM 1451 C CA . HIS A 1 191 ? -5.950 -6.566 8.947 1.00 93.50 191 HIS A CA 1
ATOM 1452 C C . HIS A 1 191 ? -6.774 -7.012 10.151 1.00 93.50 191 HIS A C 1
ATOM 1454 O O . HIS A 1 191 ? -7.291 -6.169 10.875 1.00 93.50 191 HIS A O 1
ATOM 1460 N N . ASP A 1 192 ? -6.852 -8.314 10.423 1.00 92.00 192 ASP A N 1
ATOM 1461 C CA . ASP A 1 192 ? -7.727 -8.824 11.481 1.00 92.00 192 ASP A CA 1
ATOM 1462 C C . ASP A 1 192 ? -7.310 -8.332 12.869 1.00 92.00 192 ASP A C 1
ATOM 1464 O O . ASP A 1 192 ? -8.156 -8.053 13.719 1.00 92.00 192 ASP A O 1
ATOM 1468 N N . LYS A 1 193 ? -6.004 -8.173 13.113 1.00 94.94 193 LYS A N 1
ATOM 1469 C CA . LYS A 1 193 ? -5.499 -7.614 14.375 1.00 94.94 193 LYS A CA 1
ATOM 1470 C C . LYS A 1 193 ? -5.880 -6.142 14.503 1.00 94.94 193 LYS A C 1
ATOM 1472 O O . LYS A 1 193 ? -6.369 -5.733 15.555 1.00 94.94 193 LYS A O 1
ATOM 1477 N N . ILE A 1 194 ? -5.695 -5.372 13.432 1.00 95.62 194 ILE A N 1
ATOM 1478 C CA . ILE A 1 194 ? -6.046 -3.950 13.376 1.00 95.62 194 ILE A CA 1
ATOM 1479 C C . ILE A 1 194 ? -7.565 -3.786 13.567 1.00 95.62 194 ILE A C 1
ATOM 1481 O O . ILE A 1 194 ? -8.003 -3.029 14.434 1.00 95.62 194 ILE A O 1
ATOM 1485 N N . TRP A 1 195 ? -8.372 -4.550 12.829 1.00 93.75 195 TRP A N 1
ATOM 1486 C CA . TRP A 1 195 ? -9.832 -4.538 12.895 1.00 93.75 195 TRP A CA 1
ATOM 1487 C C . TRP A 1 195 ? -10.348 -4.881 14.293 1.00 93.75 195 TRP A C 1
ATOM 1489 O O . TRP A 1 195 ? -11.192 -4.171 14.840 1.00 93.75 195 TRP A O 1
ATOM 1499 N N . ASN A 1 196 ? -9.813 -5.934 14.916 1.00 93.44 196 ASN A N 1
ATOM 1500 C CA . ASN A 1 196 ? -10.234 -6.352 16.252 1.00 93.44 196 ASN A CA 1
ATOM 1501 C C . ASN A 1 196 ? -9.954 -5.289 17.322 1.00 93.44 196 ASN A C 1
ATOM 1503 O O . ASN A 1 196 ? -10.758 -5.129 18.238 1.00 93.44 196 ASN A O 1
ATOM 1507 N N . ILE A 1 197 ? -8.856 -4.536 17.215 1.00 95.06 197 ILE A N 1
ATOM 1508 C CA . ILE A 1 197 ? -8.588 -3.412 18.124 1.00 95.06 197 ILE A CA 1
ATOM 1509 C C . ILE A 1 197 ? -9.536 -2.242 17.834 1.00 95.06 197 ILE A C 1
ATOM 1511 O O . ILE A 1 197 ? -10.053 -1.627 18.771 1.00 95.06 197 ILE A O 1
ATOM 1515 N N . ALA A 1 198 ? -9.771 -1.936 16.556 1.00 92.88 198 ALA A N 1
ATOM 1516 C CA . ALA A 1 198 ? -10.595 -0.806 16.144 1.00 92.88 198 ALA A CA 1
ATOM 1517 C C . ALA A 1 198 ? -12.081 -0.997 16.502 1.00 92.88 198 ALA A C 1
ATOM 1519 O O . ALA A 1 198 ? -12.698 -0.091 17.065 1.00 92.88 198 ALA A O 1
ATOM 1520 N N . PHE A 1 199 ? -12.643 -2.180 16.241 1.00 90.19 199 PHE A N 1
ATOM 1521 C CA . PHE A 1 199 ? -14.092 -2.418 16.286 1.00 90.19 199 PHE A CA 1
ATOM 1522 C C . PHE A 1 199 ? -14.522 -3.580 17.192 1.00 90.19 199 PHE A C 1
ATOM 1524 O O . PHE A 1 199 ? -15.712 -3.741 17.467 1.00 90.19 199 PHE A O 1
ATOM 1531 N N . GLY A 1 200 ? -13.577 -4.364 17.714 1.00 86.50 200 GLY A N 1
ATOM 1532 C CA . GLY A 1 200 ? -13.871 -5.550 18.515 1.00 86.50 200 GLY A CA 1
ATOM 1533 C C . GLY A 1 200 ? -14.242 -6.778 17.678 1.00 86.50 200 GLY A C 1
ATOM 1534 O O . GLY A 1 200 ? -14.585 -6.706 16.501 1.00 86.50 200 GLY A O 1
ATOM 1535 N N . SER A 1 201 ? -14.196 -7.944 18.317 1.00 69.19 201 SER A N 1
ATOM 1536 C CA . SER A 1 201 ? -14.285 -9.266 17.680 1.00 69.19 201 SER A CA 1
ATOM 1537 C C . SER A 1 201 ? -15.706 -9.766 17.386 1.00 69.19 201 SER A C 1
ATOM 1539 O O . SER A 1 201 ? -15.886 -10.925 17.016 1.00 69.19 201 SER A O 1
ATOM 1541 N N . LYS A 1 202 ? -16.748 -8.939 17.541 1.00 53.69 202 LYS A N 1
ATOM 1542 C CA . LYS A 1 202 ? -18.130 -9.449 17.562 1.00 53.69 202 LYS A CA 1
ATOM 1543 C C . LYS A 1 202 ? -18.728 -9.875 16.209 1.00 53.69 202 LYS A C 1
ATOM 1545 O O . LYS A 1 202 ? -19.825 -10.411 16.256 1.00 53.69 202 LYS A O 1
ATOM 1550 N N . ASN A 1 203 ? -18.067 -9.727 15.048 1.00 45.03 203 ASN A N 1
ATOM 1551 C CA . ASN A 1 203 ? -18.741 -9.962 13.750 1.00 45.03 203 ASN A CA 1
ATOM 1552 C C . ASN A 1 203 ? -17.934 -10.554 12.568 1.00 45.03 203 ASN A C 1
ATOM 1554 O O . ASN A 1 203 ? -18.438 -10.520 11.449 1.00 45.03 203 ASN A O 1
ATOM 1558 N N . MET A 1 204 ? -16.746 -11.147 12.730 1.00 48.97 204 MET A N 1
ATOM 1559 C CA . MET A 1 204 ? -16.036 -11.727 11.567 1.00 48.97 204 MET A CA 1
ATOM 1560 C C . MET A 1 204 ? -16.226 -13.247 11.448 1.00 48.97 204 MET A C 1
ATOM 1562 O O . MET A 1 204 ? -15.372 -14.033 11.847 1.00 48.97 204 MET A O 1
ATOM 1566 N N . ARG A 1 205 ? -17.356 -13.683 10.867 1.00 45.28 205 ARG A N 1
ATOM 1567 C CA . ARG A 1 205 ? -17.454 -15.029 10.268 1.00 45.28 205 ARG A CA 1
ATOM 1568 C C . ARG A 1 205 ? -16.805 -14.984 8.888 1.00 45.28 205 ARG A C 1
ATOM 1570 O O . ARG A 1 205 ? -17.431 -14.591 7.911 1.00 45.28 205 ARG A O 1
ATOM 1577 N N . TYR A 1 206 ? -15.540 -15.372 8.836 1.00 46.44 206 TYR A N 1
ATOM 1578 C CA . TYR A 1 206 ? -14.763 -15.495 7.611 1.00 46.44 206 TYR A CA 1
ATOM 1579 C C . TYR A 1 206 ? -15.297 -16.626 6.712 1.00 46.44 206 TYR A C 1
ATOM 1581 O O . TYR A 1 206 ? -15.504 -17.750 7.172 1.00 46.44 206 TYR A O 1
ATOM 1589 N N . LYS A 1 207 ? -15.476 -16.343 5.419 1.00 37.75 207 LYS A N 1
ATOM 1590 C CA . LYS A 1 207 ? -15.420 -17.342 4.344 1.00 37.75 207 LYS A CA 1
ATOM 1591 C C . LYS A 1 207 ? -14.342 -16.877 3.369 1.00 37.75 207 LYS A C 1
ATOM 1593 O O . LYS A 1 207 ? -14.572 -15.931 2.622 1.00 37.75 207 LYS A O 1
ATOM 1598 N N . ALA A 1 208 ? -13.173 -17.516 3.395 1.00 39.59 208 ALA A N 1
ATOM 1599 C CA . ALA A 1 208 ? -12.193 -17.348 2.330 1.00 39.59 208 ALA A CA 1
ATOM 1600 C C . ALA A 1 208 ? -12.819 -17.842 1.027 1.00 39.59 208 ALA A C 1
ATOM 1602 O O . ALA A 1 208 ? -13.021 -19.043 0.871 1.00 39.59 208 ALA A O 1
ATOM 1603 N N . ASN A 1 209 ? -13.083 -16.948 0.085 1.00 38.09 209 ASN A N 1
ATOM 1604 C CA . ASN A 1 209 ? -13.120 -17.327 -1.319 1.00 38.09 209 ASN A CA 1
ATOM 1605 C C . ASN A 1 209 ? -11.829 -16.814 -1.943 1.00 38.09 209 ASN A C 1
ATOM 1607 O O . ASN A 1 209 ? -11.819 -15.811 -2.646 1.00 38.09 209 ASN A O 1
ATOM 1611 N N . VAL A 1 210 ? -10.723 -17.493 -1.642 1.00 36.59 210 VAL A N 1
ATOM 1612 C CA . VAL A 1 210 ? -9.548 -17.406 -2.507 1.00 36.59 210 VAL A CA 1
ATOM 1613 C C . VAL A 1 210 ? -9.832 -18.379 -3.643 1.00 36.59 210 VAL A C 1
ATOM 1615 O O . VAL A 1 210 ? -9.768 -19.594 -3.449 1.00 36.59 210 VAL A O 1
ATOM 1618 N N . ALA A 1 211 ? -10.258 -17.849 -4.791 1.00 39.53 211 ALA A N 1
ATOM 1619 C CA . ALA A 1 211 ? -10.306 -18.627 -6.019 1.00 39.53 211 ALA A CA 1
ATOM 1620 C C . ALA A 1 211 ? -8.884 -19.147 -6.292 1.00 39.53 211 ALA A C 1
ATOM 1622 O O . ALA A 1 211 ? -7.939 -18.360 -6.333 1.00 39.53 211 ALA A O 1
ATOM 1623 N N . ARG A 1 212 ? -8.748 -20.475 -6.358 1.00 38.19 212 ARG A N 1
ATOM 1624 C CA . ARG A 1 212 ? -7.537 -21.157 -6.824 1.00 38.19 212 ARG A CA 1
ATOM 1625 C C . ARG A 1 212 ? -7.460 -21.106 -8.339 1.00 38.19 212 ARG A C 1
ATOM 1627 O O . ARG A 1 212 ? -8.544 -21.179 -8.961 1.00 38.19 212 ARG A O 1
#